Protein 3S6E (pdb70)

GO terms:
  GO:0005515 protein binding (F, IPI)
  GO:0003713 transcription coactivator activity (F, IDA)
  GO:0006357 regulation of transcription by RNA polymerase II (P, IDA)
  GO:0050733 RS domain binding (F, IPI)

B-factor: mean 11.93, std 6.61, range [3.7, 42.53]

Radius of gyration: 19.17 Å; Cα contacts (8 Å, |Δi|>4): 490; chains: 2; bounding box: 53×38×45 Å

Solvent-accessible surface area: 11212 Å² total

Nearest PDB structures (foldseek):
  3s6e-assembly2_B  TM=9.504E-01  e=1.631E-19  Mus musculus
  5cxt-assembly6_K  TM=9.343E-01  e=1.631E-19  Mus musculus
  5zok-assembly1_B  TM=8.893E-01  e=1.849E-11  Homo sapiens
  5zok-assembly2_D  TM=8.984E-01  e=4.612E-11  Homo sapiens
  5zoj-assembly1_E  TM=8.208E-01  e=8.565E-09  Homo sapiens

Secondary structure (DSSP, 8-state):
-PPPP-SEEEEE---TTT--STTHHHHHHHHHHHHHTTTT--SEEEE-TT-TT--EEEE-SSHHHHHHHHHHHTT---TT--EEEEE-HHHHHHH-TT----SPP--S--/-PPP-SEEEEE---GGGGGSTTHHHHHHHHHHHHHTTTT--SEEEE-TT-SS--EEEE-SSHHHHHHHHHHHTT---TT--EEEEE-HHHHHHH-TT----SPP----

CATH classification: 3.30.70.330

Foldseek 3Di:
DADDFWQKKKKWDPALVDDDDVCVQLVVVQVLQVLLVVAQFFQDKDFDNVDRGRIIMTGGQTSRSRVRSQVSPDVDDDPHGIHMDHDDPVVVCVVPVVSVGDDGDHRPDD/DDDQWQKKKKWADALVLVVDPCSQLVVVQVLQVLLVVAQFFQDKDQPNPDRTRMMMTGGPTSRSRVRSQVVFAVDADPRIIHMDHDPPVRCCVVPVVSVGDDGDHHPD

Sequence (218 aa):
VQPLLATQCFQLSNFNPQTEEEEVGWDDTEEIKDDDDVIEECNKKHGGVIHIYVVDKKNNSSAQQGNVYVKCPSIAAAIAAVNAALHGGRWFFAGKITAAYVPLPTYHNNLFPDDSTAATQQLLLVPPSSRRQPLLATQCFQLSSNFNPQTEEEVGWDTEEIIKDDVIEECNNKKHGGVIHIIYVDDKNNSSAAQGNNVYVKCPSIAAAIIAAVNALHGRRWFAGKIITAAYVPLPTYHNLLFPDSTATQLLLVPSR

Organism: Mus musculus (NCBI:txid10090)

InterPro domains:
  IPR000504 RNA recognition motif domain [PF00076] (155-219)
  IPR000504 RNA recognition motif domain [PF00076] (252-321)
  IPR000504 RNA recognition motif domain [PS50102] (153-230)
  IPR000504 RNA recognition motif domain [PS50102] (250-328)
  IPR000504 RNA recognition motif domain [SM00360] (154-226)
  IPR000504 RNA recognition motif domain [SM00360] (251-324)
  IPR000504 RNA recognition motif domain [SM00360] (425-504)
  IPR003954 RNA recognition motif domain, eukaryotic-type [SM00361] (251-324)
  IPR003954 RNA recognition motif domain, eukaryotic-type [SM00361] (425-504)
  IPR006509 Splicing factor, RBM39-like [PTHR48036] (26-521)
  IPR006509 Splicing factor, RBM39-like [TIGR01622] (42-517)
  IPR012677 Nucleotide-binding alpha-beta plait domain superfamily [G3DSA:3.30.70.330] (145-235)
  IPR012677 Nucleotide-binding alpha-beta plait domain superfamily [G3DSA:3.30.70.330] (236-336)
  IPR012677 Nucleotide-binding alpha-beta plait domain superfamily [G3DSA:3.30.70.330] (417-530)
  IPR029123 Splicing factor RBM39, linker [PF15519] (341-442)
  IPR035979 RNA-binding domain superfamily [SSF54928] (73-227)
  IPR035979 RNA-binding domain superfamily [SSF54928] (250-505)

Structure (mmCIF, N/CA/C/O backbone):
data_3S6E
#
_entry.id   3S6E
#
_cell.length_a   44.701
_cell.length_b   55.139
_cell.length_c   84.601
_cell.angle_alpha   90.00
_cell.angle_beta   90.00
_cell.angle_gamma   90.00
#
_symmetry.space_group_name_H-M   'P 21 21 21'
#
loop_
_entity.id
_entity.type
_entity.pdbx_description
1 polymer 'RNA-binding protein 39'
2 non-polymer GLYCEROL
3 non-polymer 'CITRIC ACID'
4 water water
#
loop_
_atom_site.group_PDB
_atom_site.id
_atom_site.type_symbol
_atom_site.label_atom_id
_atom_site.label_alt_id
_atom_site.label_comp_id
_atom_site.label_asym_id
_atom_site.label_entity_id
_atom_site.label_seq_id
_atom_site.pdbx_PDB_ins_code
_atom_site.Cartn_x
_atom_site.Cartn_y
_atom_site.Cartn_z
_atom_site.occupancy
_atom_site.B_iso_or_equiv
_atom_site.auth_seq_id
_atom_site.auth_comp_id
_atom_site.auth_asym_id
_atom_site.auth_atom_id
_atom_site.pdbx_PDB_model_num
ATOM 1 N N . VAL A 1 2 ? 41.904 6.598 20.450 1.00 28.54 418 VAL A N 1
ATOM 2 C CA . VAL A 1 2 ? 41.253 6.855 21.800 1.00 26.69 418 VAL A CA 1
ATOM 3 C C . VAL A 1 2 ? 40.334 8.091 21.796 1.00 22.87 418 VAL A C 1
ATOM 4 O O . VAL A 1 2 ? 40.773 9.190 21.400 1.00 29.31 418 VAL A O 1
ATOM 8 N N . GLN A 1 3 ? 39.096 7.923 22.270 1.00 18.07 419 GLN A N 1
ATOM 9 C CA . GLN A 1 3 ? 38.049 9.018 22.204 1.00 17.19 419 GLN A CA 1
ATOM 10 C C . GLN A 1 3 ? 38.346 10.155 23.170 1.00 13.70 419 GLN A C 1
ATOM 11 O O . GLN A 1 3 ? 38.572 9.866 24.353 1.00 12.92 419 GLN A O 1
ATOM 17 N N . PRO A 1 4 ? 38.378 11.415 22.710 1.00 11.82 420 PRO A N 1
ATOM 18 C CA . PRO A 1 4 ? 38.684 12.530 23.646 1.00 10.31 420 PRO A CA 1
ATOM 19 C C . PRO A 1 4 ? 37.716 12.577 24.806 1.00 9.08 420 PRO A C 1
ATOM 20 O O . PRO A 1 4 ? 36.529 12.371 24.613 1.00 10.47 420 PRO A O 1
ATOM 24 N N . LEU A 1 5 ? 38.212 12.912 25.981 1.00 8.92 421 LEU A N 1
ATOM 25 C CA A LEU A 1 5 ? 37.415 13.132 27.176 0.50 7.95 421 LEU A CA 1
ATOM 26 C CA B LEU A 1 5 ? 37.283 13.054 27.095 0.50 8.30 421 LEU A CA 1
ATOM 27 C C . LEU A 1 5 ? 36.516 14.367 26.999 1.00 7.24 421 LEU A C 1
ATOM 28 O O . LEU A 1 5 ? 36.930 15.345 26.397 1.00 7.87 421 LEU A O 1
ATOM 37 N N . ALA A 1 6 ? 35.345 14.352 27.615 1.00 6.79 422 ALA A N 1
ATOM 38 C CA . ALA A 1 6 ? 34.527 15.551 27.706 1.00 6.22 422 ALA A CA 1
ATOM 39 C C . ALA A 1 6 ? 35.298 16.672 28.404 1.00 5.69 422 ALA A C 1
ATOM 40 O O . ALA A 1 6 ? 36.092 16.431 29.318 1.00 6.47 422 ALA A O 1
ATOM 42 N N . THR A 1 7 ? 35.001 17.904 27.972 1.00 5.71 423 THR A N 1
ATOM 43 C CA . THR A 1 7 ? 35.500 19.127 28.570 1.00 5.65 423 THR A CA 1
ATOM 44 C C . THR A 1 7 ? 34.304 20.087 28.701 1.00 5.41 423 THR A C 1
ATOM 45 O O . THR A 1 7 ? 33.208 19.791 28.230 1.00 6.28 423 THR A O 1
ATOM 49 N N . GLN A 1 8 ? 34.541 21.262 29.289 1.00 5.69 424 GLN A N 1
ATOM 50 C CA . GLN A 1 8 ? 33.514 22.284 29.374 1.00 5.72 424 GLN A CA 1
ATOM 51 C C . GLN A 1 8 ? 33.154 22.895 28.002 1.00 5.59 424 GLN A C 1
ATOM 52 O O . GLN A 1 8 ? 32.165 23.611 27.920 1.00 6.03 424 GLN A O 1
ATOM 58 N N . CYS A 1 9 ? 33.974 22.661 26.998 1.00 5.58 425 CYS A N 1
ATOM 59 C CA . CYS A 1 9 ? 33.946 23.445 25.747 1.00 5.82 425 CYS A CA 1
ATOM 60 C C . CYS A 1 9 ? 33.684 22.517 24.579 1.00 5.96 425 CYS A C 1
ATOM 61 O O . CYS A 1 9 ? 34.270 21.433 24.487 1.00 6.24 425 CYS A O 1
ATOM 64 N N . PHE A 1 10 ? 32.872 22.965 23.621 1.00 5.71 426 PHE A N 1
ATOM 65 C CA . PHE A 1 10 ? 32.657 22.157 22.439 1.00 5.67 426 PHE A CA 1
ATOM 66 C C . PHE A 1 10 ? 32.376 23.057 21.220 1.00 5.29 426 PHE A C 1
ATOM 67 O O . PHE A 1 10 ? 32.018 24.227 21.314 1.00 6.18 426 PHE A O 1
ATOM 75 N N . GLN A 1 11 ? 32.557 22.412 20.083 1.00 5.67 427 GLN A N 1
ATOM 76 C CA . GLN A 1 11 ? 32.292 22.977 18.765 1.00 5.41 427 GLN A CA 1
ATOM 77 C C . GLN A 1 11 ? 31.191 22.190 18.110 1.00 5.36 427 GLN A C 1
ATOM 78 O O . GLN A 1 11 ? 31.341 20.968 17.948 1.00 6.23 427 GLN A O 1
ATOM 84 N N . LEU A 1 12 ? 30.104 22.831 17.750 1.00 5.54 428 LEU A N 1
ATOM 85 C CA . LEU A 1 12 ? 29.067 22.221 16.937 1.00 5.98 428 LEU A CA 1
ATOM 86 C C . LEU A 1 12 ? 29.410 22.475 15.464 1.00 5.96 428 LEU A C 1
ATOM 87 O O . LEU A 1 12 ? 30.049 23.455 15.113 1.00 6.65 428 LEU A O 1
ATOM 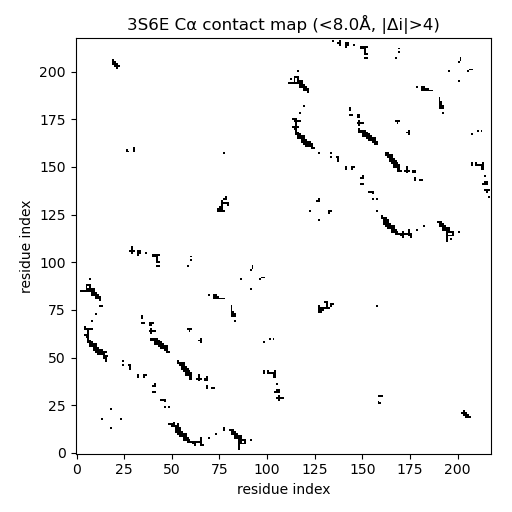92 N N . SER A 1 13 ? 28.939 21.575 14.622 1.00 6.40 429 SER A N 1
ATOM 93 C CA . SER A 1 13 ? 29.027 21.717 13.163 1.00 6.73 429 SER A CA 1
ATOM 94 C C . SER A 1 13 ? 27.657 21.501 12.539 1.00 6.85 429 SER A C 1
ATOM 95 O O . SER A 1 13 ? 26.801 20.830 13.089 1.00 8.09 429 SER A O 1
ATOM 98 N N . ASN A 1 14 ? 27.517 22.074 11.340 1.00 7.08 430 ASN A N 1
ATOM 99 C CA . ASN A 1 14 ? 26.316 21.940 10.501 1.00 8.15 430 ASN A CA 1
ATOM 100 C C . ASN A 1 14 ? 25.122 22.650 11.082 1.00 7.78 430 ASN A C 1
ATOM 101 O O . ASN A 1 14 ? 23.974 22.287 10.802 1.00 10.43 430 ASN A O 1
ATOM 119 N N . PHE A 1 16 ? 24.275 25.787 10.408 1.00 7.87 432 PHE A N 1
ATOM 120 C CA . PHE A 1 16 ? 23.894 26.808 9.429 1.00 8.05 432 PHE A CA 1
ATOM 121 C C . PHE A 1 16 ? 24.812 26.635 8.214 1.00 8.14 432 PHE A C 1
ATOM 122 O O . PHE A 1 16 ? 25.796 25.886 8.269 1.00 8.49 432 PHE A O 1
ATOM 130 N N . ASN A 1 17 ? 24.509 27.348 7.147 1.00 8.29 433 ASN A N 1
ATOM 131 C CA .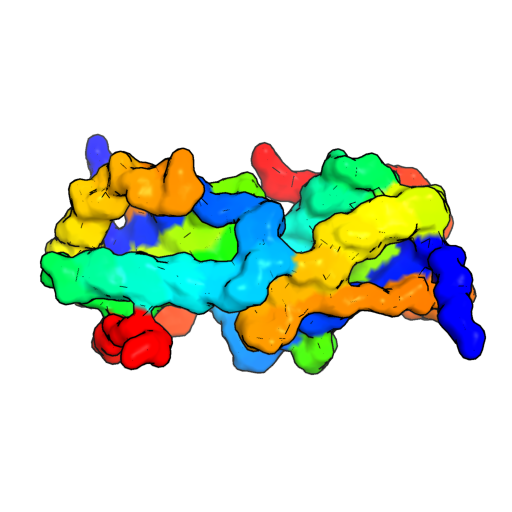 ASN A 1 17 ? 25.348 27.367 5.959 1.00 8.40 433 ASN A CA 1
ATOM 132 C C . ASN A 1 17 ? 25.420 28.794 5.473 1.00 8.05 433 ASN A C 1
ATOM 133 O O . ASN A 1 17 ? 24.434 29.294 4.935 1.00 8.71 433 ASN A O 1
ATOM 138 N N . PRO A 1 18 ? 26.547 29.495 5.678 1.00 8.48 434 PRO A N 1
ATOM 139 C CA . PRO A 1 18 ? 26.582 30.901 5.275 1.00 10.46 434 PRO A CA 1
ATOM 140 C C . PRO A 1 18 ? 26.269 31.165 3.806 1.00 11.21 434 PRO A C 1
ATOM 141 O O . PRO A 1 18 ? 25.840 32.272 3.483 1.00 12.89 434 PRO A O 1
ATOM 145 N N . GLN A 1 19 ? 26.471 30.178 2.945 1.00 11.82 435 GLN A N 1
ATOM 146 C CA . GLN A 1 19 ? 26.150 30.364 1.521 1.00 13.81 435 GLN A CA 1
ATOM 147 C C . GLN A 1 19 ? 24.679 30.533 1.252 1.00 13.46 435 GLN A C 1
ATOM 148 O O . GLN A 1 19 ? 24.300 31.145 0.235 1.00 16.34 435 GLN A O 1
ATOM 154 N N . THR A 1 20 ? 23.855 29.992 2.152 1.00 11.89 436 THR A N 1
ATOM 155 C CA . THR A 1 20 ? 22.440 29.974 1.912 1.00 12.62 436 THR A CA 1
ATOM 156 C C . THR A 1 20 ? 21.594 30.701 2.981 1.00 10.53 436 THR A C 1
ATOM 157 O O . THR A 1 20 ? 20.400 30.900 2.754 1.00 12.80 436 THR A O 1
ATOM 161 N N . GLU A 1 21 ? 22.148 31.079 4.122 1.00 8.65 437 GLU A N 1
ATOM 162 C CA . GLU A 1 21 ? 21.338 31.731 5.150 1.00 7.67 437 GLU A CA 1
ATOM 163 C C . GLU A 1 21 ? 20.688 32.965 4.537 1.00 7.39 437 GLU A C 1
ATOM 164 O O . GLU A 1 21 ? 21.346 33.781 3.872 1.00 10.62 437 GLU A O 1
ATOM 170 N N . GLU A 1 22 ? 19.393 33.131 4.760 1.00 6.78 438 GLU A N 1
ATOM 171 C CA . GLU A 1 22 ? 18.603 34.144 4.114 1.00 6.99 438 GLU A CA 1
ATOM 172 C C . GLU A 1 22 ? 17.847 35.064 5.008 1.00 6.86 438 GLU A C 1
ATOM 173 O O . GLU A 1 22 ? 17.310 36.068 4.516 1.00 8.12 438 GLU A O 1
ATOM 179 N N . GLU A 1 23 ? 17.709 34.756 6.304 1.00 6.51 439 GLU A N 1
ATOM 180 C CA A GLU A 1 23 ? 16.876 35.547 7.217 0.50 5.85 439 GLU A CA 1
ATOM 181 C CA B GLU A 1 23 ? 16.873 35.564 7.201 0.50 6.34 439 GLU A CA 1
ATOM 182 C C . GLU A 1 23 ? 17.724 36.621 7.884 1.00 5.56 439 GLU A C 1
ATOM 183 O O . GLU A 1 23 ? 18.759 36.315 8.500 1.00 6.39 439 GLU A O 1
ATOM 194 N N . VAL A 1 24 ? 17.277 37.863 7.856 1.00 5.46 440 VAL A N 1
ATOM 195 C CA . VAL A 1 24 ? 17.970 38.899 8.601 1.00 5.73 440 VAL A CA 1
ATOM 196 C C . VAL A 1 24 ? 17.929 38.539 10.074 1.00 5.97 440 VAL A C 1
ATOM 197 O O . VAL A 1 24 ? 16.880 38.218 10.622 1.00 7.07 440 VAL A O 1
ATOM 201 N N . GLY A 1 25 ? 19.092 38.605 10.727 1.00 6.15 441 GLY A N 1
ATOM 202 C CA . GLY A 1 25 ? 19.212 38.258 12.133 1.00 6.73 441 GLY A CA 1
ATOM 203 C C . GLY A 1 25 ? 19.368 36.778 12.406 1.00 6.37 441 GLY A C 1
ATOM 204 O O . GLY A 1 25 ? 19.292 36.364 13.576 1.00 6.52 441 GLY A O 1
ATOM 205 N N . TRP A 1 26 ? 19.651 35.959 11.389 1.00 6.30 442 TRP A N 1
ATOM 206 C CA . TRP A 1 26 ? 19.680 34.506 11.562 1.00 5.69 442 TRP A CA 1
ATOM 207 C C . TRP A 1 26 ? 20.647 34.073 12.640 1.00 5.74 442 TRP A C 1
ATOM 208 O O . TRP A 1 26 ? 20.336 33.126 13.396 1.00 6.51 442 TRP A O 1
ATOM 219 N N . ASP A 1 27 ? 21.827 34.689 12.735 1.00 5.85 443 ASP A N 1
ATOM 220 C CA A ASP A 1 27 ? 22.805 34.187 13.679 0.50 5.99 443 ASP A CA 1
ATOM 221 C CA B ASP A 1 27 ? 22.816 34.186 13.673 0.50 6.75 443 ASP A CA 1
ATOM 222 C C . ASP A 1 27 ? 22.431 34.491 15.118 1.00 6.40 443 ASP A C 1
ATOM 223 O O . ASP A 1 27 ? 22.801 33.725 16.027 1.00 7.59 443 ASP A O 1
ATOM 232 N N . THR A 1 28 ? 21.725 35.576 15.359 1.00 6.18 444 THR A N 1
ATOM 233 C CA . THR A 1 28 ? 21.180 35.845 16.707 1.00 7.08 444 THR A CA 1
ATOM 234 C C . THR A 1 28 ? 20.124 34.836 17.064 1.00 6.89 444 THR A C 1
ATOM 235 O O . THR A 1 28 ? 20.040 34.388 18.225 1.00 7.36 444 THR A O 1
ATOM 239 N N . GLU A 1 29 ? 19.295 34.423 16.101 1.00 6.69 445 GLU A N 1
ATOM 240 C CA A GLU A 1 29 ? 18.298 33.404 16.378 0.66 6.54 445 GLU A CA 1
ATOM 241 C CA B GLU A 1 29 ? 18.318 33.412 16.393 0.34 7.58 445 GLU A CA 1
ATOM 242 C C . GLU A 1 29 ? 18.982 32.076 16.768 1.00 6.97 445 GLU A C 1
ATOM 243 O O . GLU A 1 29 ? 18.492 31.388 17.660 1.00 7.17 445 GLU A O 1
ATOM 254 N N . ILE A 1 30 ? 20.070 31.724 16.093 1.00 6.21 446 ILE A N 1
ATOM 255 C CA . ILE A 1 30 ? 20.810 30.505 16.479 1.00 6.34 446 ILE A CA 1
ATOM 256 C C . ILE A 1 30 ? 21.323 30.663 17.906 1.00 6.61 446 ILE A C 1
ATOM 257 O O . ILE A 1 30 ? 21.213 29.722 18.714 1.00 7.18 446 ILE A O 1
ATOM 262 N N . LYS A 1 31 ? 21.912 31.797 18.248 1.00 6.73 447 LYS A N 1
ATOM 263 C CA . LYS A 1 31 ? 22.426 32.030 19.601 1.00 7.01 447 LYS A CA 1
ATOM 264 C C . LYS A 1 31 ? 21.340 31.818 20.642 1.00 7.18 447 LYS A C 1
ATOM 265 O O . LYS A 1 31 ? 21.535 31.078 21.617 1.00 7.97 447 LYS A O 1
ATOM 271 N N . ASP A 1 32 ? 20.192 32.453 20.441 1.00 7.37 448 ASP A N 1
ATOM 272 C CA . ASP A 1 32 ? 19.101 32.310 21.386 1.00 7.67 448 ASP A CA 1
ATOM 273 C C . ASP A 1 32 ? 18.611 30.891 21.484 1.00 7.31 448 ASP A C 1
ATOM 274 O O . ASP A 1 32 ? 18.314 30.387 22.557 1.00 8.12 448 ASP A O 1
ATOM 279 N N . ASP A 1 33 ? 18.488 30.193 20.354 1.00 7.39 449 ASP A N 1
ATOM 280 C CA A ASP A 1 33 ? 18.013 28.838 20.351 0.25 7.26 449 ASP A CA 1
ATOM 281 C CA B ASP A 1 33 ? 18.019 28.810 20.320 0.25 7.11 449 ASP A CA 1
ATOM 282 C CA C ASP A 1 33 ? 18.022 28.824 20.330 0.50 8.34 449 ASP A CA 1
ATOM 283 C C . ASP A 1 33 ? 18.967 27.905 21.103 1.00 7.78 449 ASP A C 1
ATOM 284 O O . ASP A 1 33 ? 18.529 27.054 21.877 1.00 8.82 449 ASP A O 1
ATOM 297 N N . VAL A 1 34 ? 20.273 28.061 20.887 1.00 6.95 450 VAL A N 1
ATOM 298 C CA . VAL A 1 34 ? 21.240 27.212 21.597 1.00 6.74 450 VAL A CA 1
ATOM 299 C C . VAL A 1 34 ? 21.222 27.529 23.088 1.00 6.95 450 VAL A C 1
ATOM 300 O O . VAL A 1 34 ? 21.257 26.592 23.909 1.00 7.52 450 VAL A O 1
ATOM 304 N N . ILE A 1 35 ? 21.146 28.797 23.456 1.00 6.86 451 ILE A N 1
ATOM 305 C CA . ILE A 1 35 ? 21.058 29.112 24.879 1.00 7.20 451 ILE A CA 1
ATOM 306 C C . ILE A 1 35 ? 19.787 28.498 25.474 1.00 7.60 451 ILE A C 1
ATOM 307 O O . ILE A 1 35 ? 19.831 27.926 26.570 1.00 7.72 451 ILE A O 1
ATOM 312 N N . GLU A 1 36 ? 18.662 28.609 24.781 1.00 7.97 452 GLU A N 1
ATOM 313 C CA . GLU A 1 36 ? 17.426 27.990 25.265 1.00 8.35 452 GLU A CA 1
ATOM 314 C C . GLU A 1 36 ? 17.599 26.513 25.498 1.00 7.77 452 GLU A C 1
ATOM 315 O O . GLU A 1 36 ? 17.137 25.959 26.519 1.00 8.40 452 GLU A O 1
ATOM 321 N N . GLU A 1 37 ? 18.228 25.817 24.569 1.00 8.00 453 GLU A N 1
ATOM 322 C CA . GLU A 1 37 ? 18.430 24.372 24.724 1.00 8.10 453 GLU A CA 1
ATOM 323 C C . GLU A 1 37 ? 19.343 24.098 25.921 1.00 7.29 453 GLU A C 1
ATOM 324 O O . GLU A 1 37 ? 19.065 23.226 26.755 1.00 7.77 453 GLU A O 1
ATOM 330 N N . CYS A 1 38 ? 20.425 24.848 26.059 1.00 6.72 454 CYS A N 1
ATOM 331 C CA . CYS A 1 38 ? 21.303 24.660 27.211 1.00 6.88 454 CYS A CA 1
ATOM 332 C C . CYS A 1 38 ? 20.576 24.928 28.501 1.00 6.33 454 CYS A C 1
ATOM 333 O O . CYS A 1 38 ? 20.859 24.270 29.519 1.00 6.45 454 CYS A O 1
ATOM 336 N N . ASN A 1 39 ? 19.600 25.843 28.492 1.00 6.34 455 ASN A N 1
ATOM 337 C CA . ASN A 1 39 ? 18.867 26.211 29.691 1.00 6.66 455 ASN A CA 1
ATOM 338 C C . ASN A 1 39 ? 17.720 25.260 30.030 1.00 6.42 455 ASN A C 1
ATOM 339 O O . ASN A 1 39 ? 17.008 25.473 30.995 1.00 7.52 455 ASN A O 1
ATOM 344 N N . LYS A 1 40 ? 17.647 24.146 29.297 1.00 6.71 456 LYS A N 1
ATOM 345 C CA A LYS A 1 40 ? 16.858 22.977 29.735 0.50 7.19 456 LYS A CA 1
ATOM 346 C CA B LYS A 1 40 ? 16.877 22.917 29.638 0.50 6.41 456 LYS A CA 1
ATOM 347 C C . LYS A 1 40 ? 17.782 21.859 30.197 1.00 6.72 456 LYS A C 1
ATOM 348 O O . LYS A 1 40 ? 17.324 20.743 30.425 1.00 8.07 456 LYS A O 1
ATOM 359 N N . HIS A 1 41 ? 19.055 22.164 30.396 1.00 6.56 457 HIS A N 1
ATOM 360 C CA . HIS A 1 41 ? 20.087 21.214 30.811 1.00 6.94 457 HIS A CA 1
ATOM 361 C C . HIS A 1 41 ? 20.938 21.862 31.900 1.00 6.80 457 HIS A C 1
ATOM 362 O O . HIS A 1 41 ? 20.448 22.066 33.011 1.00 9.55 457 HIS A O 1
ATOM 369 N N . GLY A 1 42 ? 22.186 22.216 31.617 1.00 6.12 458 GLY A N 1
ATOM 370 C CA . GLY A 1 42 ? 23.074 22.761 32.607 1.00 5.91 458 GLY A CA 1
ATOM 371 C C . GLY A 1 42 ? 23.556 24.180 32.338 1.00 5.47 458 GLY A C 1
ATOM 372 O O . GLY A 1 42 ? 24.483 24.644 32.972 1.00 5.95 458 GLY A O 1
ATOM 373 N N . GLY A 1 43 ? 22.909 24.862 31.386 1.00 5.69 459 GLY A N 1
ATOM 374 C CA . GLY A 1 43 ? 23.271 26.229 31.086 1.00 6.17 459 GLY A CA 1
ATOM 375 C C . GLY A 1 43 ? 24.525 26.358 30.260 1.00 5.72 459 GLY A C 1
ATOM 376 O O . GLY A 1 43 ? 25.063 25.384 29.748 1.00 6.19 459 GLY A O 1
ATOM 377 N N . VAL A 1 44 ? 24.969 27.606 30.121 1.00 5.68 460 VAL A N 1
ATOM 378 C CA . VAL A 1 44 ? 26.010 27.993 29.186 1.00 5.64 460 VAL A CA 1
ATOM 379 C C . VAL A 1 44 ? 26.600 29.321 29.687 1.00 5.83 460 VAL A C 1
ATOM 380 O O . VA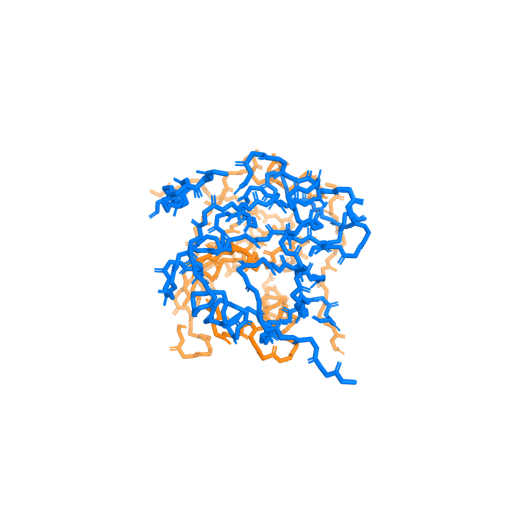L A 1 44 ? 25.874 30.176 30.143 1.00 6.68 460 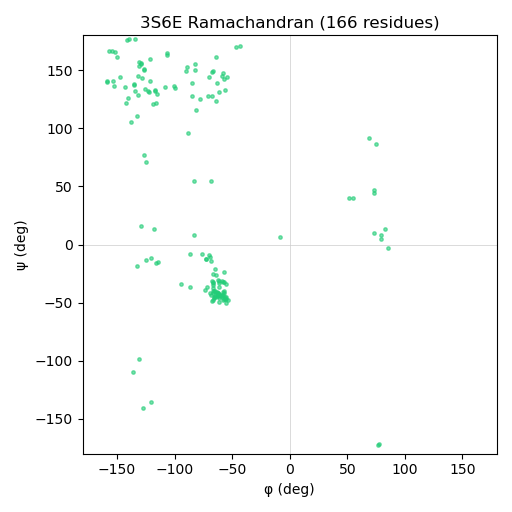VAL A O 1
ATOM 384 N N . ILE A 1 45 ? 27.935 29.435 29.584 1.00 5.62 461 ILE A N 1
ATOM 385 C CA . ILE A 1 45 ? 28.644 30.634 30.013 1.00 6.12 461 ILE A CA 1
ATOM 386 C C . ILE A 1 45 ? 29.307 31.398 28.866 1.00 6.44 461 ILE A C 1
ATOM 387 O O . ILE A 1 45 ? 29.687 32.560 29.066 1.00 7.16 461 ILE A O 1
ATOM 392 N N . HIS A 1 46 ? 29.453 30.783 27.698 1.00 6.21 462 HIS A N 1
ATOM 393 C CA . HIS A 1 46 ? 30.004 31.496 26.524 1.00 6.34 462 HIS A CA 1
ATOM 394 C C . HIS A 1 46 ? 29.441 30.820 25.292 1.00 6.20 462 HIS A C 1
ATOM 395 O O . HIS A 1 46 ? 29.316 29.585 25.237 1.00 6.11 462 HIS A O 1
ATOM 402 N N . ILE A 1 47 ? 29.090 31.620 24.273 1.00 5.95 463 ILE A N 1
ATOM 403 C CA . ILE A 1 47 ? 28.696 31.076 23.005 1.00 6.17 463 ILE A CA 1
ATOM 404 C C . ILE A 1 47 ? 29.129 32.031 21.899 1.00 6.39 463 ILE A C 1
ATOM 405 O O . ILE A 1 47 ? 29.081 33.250 22.063 1.00 8.08 463 ILE A O 1
ATOM 410 N N . TYR A 1 48 ? 29.536 31.454 20.766 1.00 6.23 464 TYR A N 1
ATOM 411 C CA . TYR A 1 48 ? 29.832 32.243 19.569 1.00 6.18 464 TYR A CA 1
ATOM 412 C C . TYR A 1 48 ? 29.371 31.496 18.342 1.00 5.84 464 TYR A C 1
ATOM 413 O O . TYR A 1 48 ? 29.839 30.393 18.054 1.00 6.33 464 TYR A O 1
ATOM 422 N N . VAL A 1 49 ? 28.487 32.149 17.580 1.00 6.09 465 VAL A N 1
ATOM 423 C CA A VAL A 1 49 ? 28.005 31.647 16.293 0.50 6.05 465 VAL A CA 1
ATOM 424 C CA B VAL A 1 49 ? 28.032 31.645 16.291 0.50 6.93 465 VAL A CA 1
ATOM 425 C C . VAL A 1 49 ? 28.941 32.278 15.244 1.00 7.20 465 VAL A C 1
ATOM 426 O O . VAL A 1 49 ? 28.906 33.493 15.046 1.00 8.54 465 VAL A O 1
ATOM 433 N N . ASP A 1 50 ? 29.789 31.473 14.598 1.00 6.88 466 ASP A N 1
ATOM 434 C CA . ASP A 1 50 ? 30.802 32.026 13.684 1.00 7.92 466 ASP A CA 1
ATOM 435 C C . ASP A 1 50 ? 30.211 32.160 12.288 1.00 7.66 466 ASP A C 1
ATOM 436 O O . ASP A 1 50 ? 30.200 31.205 11.518 1.00 8.33 466 ASP A O 1
ATOM 441 N N . LYS A 1 51 ? 29.716 33.351 11.965 1.00 8.12 467 LYS A N 1
ATOM 442 C CA A LYS A 1 51 ? 29.017 33.643 10.711 0.50 8.27 467 LYS A CA 1
ATOM 443 C CA B LYS A 1 51 ? 28.977 33.495 10.740 0.50 9.76 467 LYS A CA 1
ATOM 444 C C . LYS A 1 51 ? 29.794 33.260 9.488 1.00 8.98 467 LYS A C 1
ATOM 445 O O . LYS A 1 51 ? 29.200 33.102 8.421 1.00 11.99 467 LYS A O 1
ATOM 456 N N A ASN A 1 52 ? 31.134 33.343 9.613 0.50 6.35 468 ASN A N 1
ATOM 457 N N B ASN A 1 52 ? 31.099 33.183 9.506 0.50 9.62 468 ASN A N 1
ATOM 458 C CA A ASN A 1 52 ? 32.088 33.078 8.515 0.50 6.20 468 ASN A CA 1
ATOM 459 C CA B ASN A 1 52 ? 31.751 32.960 8.236 0.50 10.27 468 ASN A CA 1
ATOM 460 C C A ASN A 1 52 ? 32.270 31.593 8.202 0.50 6.87 468 ASN A C 1
ATOM 461 C C B ASN A 1 52 ? 32.063 31.509 8.051 0.50 8.53 468 ASN A C 1
ATOM 462 O O A ASN A 1 52 ? 32.850 31.256 7.174 0.50 6.77 468 ASN A O 1
ATOM 463 O O B ASN A 1 52 ? 32.454 31.095 6.940 0.50 9.15 468 ASN A O 1
ATOM 472 N N . SER A 1 53 ? 31.855 30.696 9.101 1.00 7.16 469 SER A N 1
ATOM 473 C CA A SER A 1 53 ? 32.248 29.288 9.077 0.60 6.53 469 SER A CA 1
ATOM 474 C CA B SER A 1 53 ? 32.355 29.324 9.000 0.40 6.96 469 SER A CA 1
ATOM 475 C C . SER A 1 53 ? 31.568 28.514 7.970 1.00 6.87 469 SER A C 1
ATOM 476 O O . SER A 1 53 ? 30.371 28.335 8.019 1.00 7.69 469 SER A O 1
ATOM 481 N N . ALA A 1 54 ? 32.341 27.963 7.011 1.00 7.46 470 ALA A N 1
ATOM 482 C CA . ALA A 1 54 ? 31.723 27.196 5.940 1.00 7.74 470 ALA A CA 1
ATOM 483 C C . ALA A 1 54 ? 30.994 25.988 6.481 1.00 7.49 470 ALA A C 1
ATOM 484 O O . ALA A 1 54 ? 29.977 25.577 5.916 1.00 9.43 470 ALA A O 1
ATOM 486 N N . GLN A 1 55 ? 31.505 25.400 7.570 1.00 7.35 471 GLN A N 1
ATOM 487 C CA A GLN A 1 55 ? 30.967 24.219 8.203 0.66 7.09 471 GLN A CA 1
ATOM 488 C CA B GLN A 1 55 ? 30.888 24.194 8.125 0.34 9.26 471 GLN A CA 1
ATOM 489 C C . GLN A 1 55 ? 29.807 24.487 9.157 1.00 7.00 471 GLN A C 1
ATOM 490 O O . GLN A 1 55 ? 29.253 23.560 9.702 1.00 10.02 471 GLN A O 1
ATOM 501 N N . GLY A 1 56 ? 29.454 25.733 9.374 1.00 6.57 472 GLY A N 1
ATOM 502 C CA . GLY A 1 56 ? 28.352 26.026 10.275 1.00 6.84 472 GLY A CA 1
ATOM 503 C C . GLY A 1 56 ? 28.705 25.807 11.749 1.00 6.07 472 GLY A C 1
ATOM 504 O O . GLY A 1 56 ? 27.916 25.212 12.494 1.00 7.01 472 GLY A O 1
ATOM 505 N N . ASN A 1 57 ? 29.851 26.319 12.171 1.00 6.07 473 ASN A N 1
ATOM 506 C CA . ASN A 1 57 ? 30.305 26.111 13.528 1.00 6.11 473 ASN A CA 1
ATOM 507 C C . ASN A 1 57 ? 29.733 27.109 14.528 1.00 6.02 473 ASN A C 1
ATOM 508 O O . ASN A 1 57 ? 29.670 28.320 14.298 1.00 6.40 473 ASN A O 1
ATOM 513 N N . VAL A 1 58 ? 29.378 26.548 15.692 1.00 6.08 474 VAL A N 1
ATOM 514 C CA . VAL A 1 58 ? 29.000 27.282 16.896 1.00 5.69 474 VAL A CA 1
ATOM 515 C C . VAL A 1 58 ? 29.881 26.787 18.034 1.00 5.91 474 VAL A C 1
ATOM 516 O O . VAL A 1 58 ? 30.047 25.569 18.186 1.00 7.03 474 VAL A O 1
ATOM 520 N N . TYR A 1 59 ? 30.438 27.699 18.808 1.00 5.44 475 TYR A N 1
ATOM 521 C CA . TYR A 1 59 ? 31.321 27.360 19.907 1.00 5.69 475 TYR A CA 1
ATOM 522 C C . TYR A 1 59 ? 30.575 27.624 21.206 1.00 5.25 475 TYR A C 1
ATOM 523 O O . TYR A 1 59 ? 29.924 28.666 21.352 1.00 5.90 475 TYR A O 1
ATOM 532 N N . VAL A 1 60 ? 30.677 26.681 22.142 1.00 5.32 476 VAL A N 1
ATOM 533 C CA . VAL A 1 60 ? 29.964 26.762 23.401 1.00 5.75 476 VAL A CA 1
ATOM 534 C C . VAL A 1 60 ? 30.901 26.386 24.549 1.00 5.49 476 VAL A C 1
ATOM 535 O O . VAL A 1 60 ? 31.658 25.413 24.460 1.00 5.89 476 VAL A O 1
ATOM 539 N N . LYS A 1 61 ? 30.811 27.141 25.653 1.00 5.59 477 LYS A N 1
ATOM 540 C CA . LYS A 1 61 ? 31.414 26.732 26.920 1.00 5.55 477 LYS A CA 1
ATOM 541 C C . LYS A 1 61 ? 30.301 26.681 27.949 1.00 5.06 477 LYS A C 1
ATOM 542 O O . LYS A 1 61 ? 29.533 27.631 28.101 1.00 5.78 477 LYS A O 1
ATOM 548 N N . CYS A 1 62 ? 30.252 25.579 28.682 1.00 5.27 478 CYS A N 1
ATOM 549 C CA . CYS A 1 62 ? 29.273 25.355 29.729 1.00 5.29 478 CYS A CA 1
ATOM 550 C C . CYS A 1 62 ? 29.965 25.489 31.100 1.00 5.61 478 CYS A C 1
ATOM 551 O O . CYS A 1 62 ? 31.179 25.420 31.215 1.00 6.13 478 CYS A O 1
ATOM 554 N N . PRO A 1 63 ? 29.144 25.627 32.162 1.00 5.47 479 PRO A N 1
ATOM 555 C CA . PRO A 1 63 ? 29.737 25.899 33.475 1.00 5.95 479 PRO A CA 1
ATOM 556 C C . PRO A 1 63 ? 30.463 24.749 34.138 1.00 5.90 479 PRO A C 1
ATOM 557 O O . PRO A 1 63 ? 31.164 24.971 35.117 1.00 6.72 479 PRO A O 1
ATOM 561 N N . SER A 1 64 ? 30.284 23.537 33.611 1.00 5.15 480 SER A N 1
ATOM 562 C CA . SER A 1 64 ? 30.978 22.355 34.102 1.00 4.98 480 SER A CA 1
ATOM 563 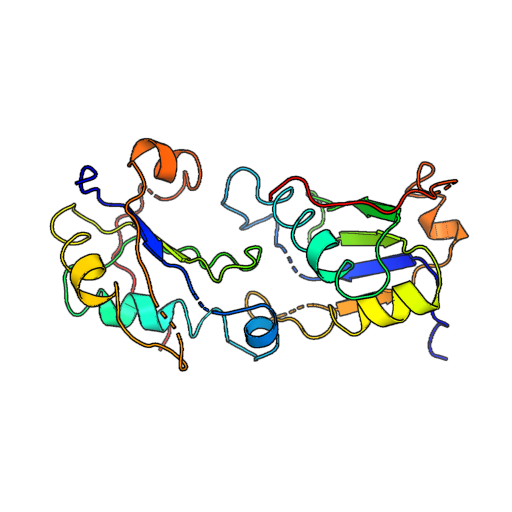C C . SER A 1 64 ? 31.004 21.344 32.985 1.00 4.64 480 SER A C 1
ATOM 564 O O . SER A 1 64 ? 30.259 21.461 31.993 1.00 5.35 480 SER A O 1
ATOM 567 N N . ILE A 1 65 ? 31.823 20.315 33.148 1.00 4.86 481 ILE A N 1
ATOM 568 C CA . ILE A 1 65 ? 31.834 19.196 32.238 1.00 5.51 481 ILE A CA 1
ATOM 569 C C . ILE A 1 65 ? 30.484 18.468 32.245 1.00 5.34 481 ILE A C 1
ATOM 570 O O . ILE A 1 65 ? 29.967 18.108 31.169 1.00 5.69 481 ILE A O 1
ATOM 575 N N . ALA A 1 66 ? 29.869 18.269 33.408 1.00 5.12 482 ALA A N 1
ATOM 576 C CA . ALA A 1 66 ? 28.555 17.653 33.450 1.00 5.30 482 ALA A CA 1
ATOM 577 C C . ALA A 1 66 ? 27.561 18.446 32.615 1.00 4.99 482 ALA A C 1
ATOM 578 O O . ALA A 1 66 ? 26.717 17.858 31.908 1.00 5.26 482 ALA A O 1
ATOM 580 N N . ALA A 1 67 ? 27.617 19.768 32.705 1.00 4.60 483 ALA A N 1
ATOM 581 C CA . ALA A 1 67 ? 26.695 20.602 31.923 1.00 4.96 483 ALA A CA 1
ATOM 582 C C . ALA A 1 67 ? 26.982 20.478 30.422 1.00 4.80 483 ALA A C 1
ATOM 583 O O . ALA A 1 67 ? 26.040 20.483 29.606 1.00 5.22 483 ALA A O 1
ATOM 585 N N . ALA A 1 68 ? 28.246 20.434 30.057 1.00 4.86 484 ALA A N 1
ATOM 586 C CA . ALA A 1 68 ? 28.611 20.280 28.637 1.00 5.11 484 ALA A CA 1
ATOM 587 C C . ALA A 1 68 ? 28.120 18.964 28.057 1.00 5.24 484 ALA A C 1
ATOM 588 O O . ALA A 1 68 ? 27.611 18.915 26.952 1.00 5.72 484 ALA A O 1
ATOM 590 N N . ILE A 1 69 ? 28.308 17.877 28.826 1.00 4.93 485 ILE A N 1
ATOM 591 C CA . ILE A 1 69 ? 27.829 16.573 28.379 1.00 5.33 485 ILE A CA 1
ATOM 592 C C . ILE A 1 69 ? 26.336 16.644 28.104 1.00 5.14 485 ILE A C 1
ATOM 593 O O . ILE A 1 69 ? 25.841 16.142 27.099 1.00 5.72 485 ILE A O 1
ATOM 598 N N . ALA A 1 70 ? 25.588 17.235 29.031 1.00 5.18 486 ALA A N 1
ATOM 599 C CA . ALA A 1 70 ? 24.131 17.305 28.862 1.00 5.48 486 ALA A CA 1
ATOM 600 C C . ALA A 1 70 ? 23.774 18.109 27.608 1.00 5.68 486 ALA A C 1
ATOM 601 O O . ALA A 1 70 ? 22.859 17.723 26.871 1.00 6.41 486 ALA A O 1
ATOM 603 N N . ALA A 1 71 ? 24.450 19.235 27.374 1.00 5.55 487 ALA A N 1
ATOM 604 C CA . ALA A 1 71 ? 24.156 20.060 26.200 1.00 6.00 487 ALA A CA 1
ATOM 605 C C . ALA A 1 71 ? 24.517 19.344 24.911 1.00 5.72 487 ALA A C 1
ATOM 606 O O . ALA A 1 71 ? 23.727 19.327 23.960 1.00 6.75 487 ALA A O 1
ATOM 608 N N . VAL A 1 72 ? 25.717 18.764 24.863 1.00 5.64 488 VAL A N 1
ATOM 609 C CA . VAL A 1 72 ? 26.147 18.020 23.685 1.00 5.76 488 VAL A CA 1
ATOM 610 C C . VAL A 1 72 ? 25.153 16.923 23.364 1.00 5.92 488 VAL A C 1
ATOM 611 O O . VAL A 1 72 ? 24.767 16.715 22.211 1.00 6.36 488 VAL A O 1
ATOM 615 N N . ASN A 1 73 ? 24.742 16.156 24.385 1.00 5.83 489 ASN A N 1
ATOM 616 C CA . ASN A 1 73 ? 23.884 15.021 24.135 1.00 6.38 489 ASN A CA 1
ATOM 617 C C . ASN A 1 73 ? 22.500 15.424 23.672 1.00 7.32 489 ASN A C 1
ATOM 618 O O . ASN A 1 73 ? 21.836 14.626 23.008 1.00 9.68 489 ASN A O 1
ATOM 623 N N A ALA A 1 74 ? 22.019 16.619 23.949 0.34 7.27 490 ALA A N 1
ATOM 624 N N B ALA A 1 74 ? 22.085 16.648 24.016 0.66 7.41 490 ALA A N 1
ATOM 625 C CA A ALA A 1 74 ? 20.763 17.023 23.362 0.34 7.71 490 ALA A CA 1
ATOM 626 C CA B ALA A 1 74 ? 20.830 17.263 23.626 0.66 8.33 490 ALA A CA 1
ATOM 627 C C A ALA A 1 74 ? 21.013 17.558 21.956 0.34 7.46 490 ALA A C 1
ATOM 628 C C B ALA A 1 74 ? 20.866 17.872 22.221 0.66 8.83 490 ALA A C 1
ATOM 629 O O A ALA A 1 74 ? 20.335 17.212 21.017 0.34 7.10 490 ALA A O 1
ATOM 630 O O B ALA A 1 74 ? 19.808 17.976 21.592 0.66 11.28 490 ALA A O 1
ATOM 633 N N . LEU A 1 75 ? 22.027 18.364 21.777 1.00 7.25 491 LEU A N 1
ATOM 634 C CA . LEU A 1 75 ? 22.201 19.062 20.516 1.00 8.11 491 LEU A CA 1
ATOM 635 C C . LEU A 1 75 ? 22.643 18.153 19.393 1.00 7.91 491 LEU A C 1
ATOM 636 O O . LEU A 1 75 ? 22.274 18.388 18.214 1.00 9.14 491 LEU A O 1
ATOM 641 N N A HIS A 1 76 ? 23.435 17.138 19.701 0.50 8.19 492 HIS A N 1
ATOM 642 N N B HIS A 1 76 ? 23.424 17.131 19.704 0.50 8.46 492 HIS A N 1
ATOM 643 C CA . HIS A 1 76 ? 24.000 16.300 18.662 1.00 7.81 492 HIS A CA 1
ATOM 644 C C A HIS A 1 76 ? 23.028 15.311 18.046 0.50 7.81 492 HIS A C 1
ATOM 645 C C B HIS A 1 76 ? 22.968 15.503 17.866 0.50 11.53 492 HIS A C 1
ATOM 646 O O A HIS A 1 76 ? 23.415 14.541 17.138 0.50 8.14 492 HIS A O 1
ATOM 647 O O B HIS A 1 76 ? 23.171 15.279 16.702 0.50 13.76 492 HIS A O 1
ATOM 654 N N A GLY A 1 77 ? 21.739 15.426 18.471 0.50 8.91 493 GLY A N 1
ATOM 655 N N B GLY A 1 77 ? 21.787 15.177 18.355 0.50 12.57 493 GLY A N 1
ATOM 656 C CA A GLY A 1 77 ? 20.619 14.712 17.882 0.50 11.09 493 GLY A CA 1
ATOM 657 C CA B GLY A 1 77 ? 20.885 14.471 17.420 0.50 12.94 493 GLY A CA 1
ATOM 658 C C A GLY A 1 77 ? 19.891 15.398 16.713 0.50 11.44 493 GLY A C 1
ATOM 659 C C B GLY A 1 77 ? 20.227 15.280 16.281 0.50 13.28 493 GLY A C 1
ATOM 660 O O A GLY A 1 77 ? 19.035 14.780 16.055 0.50 12.09 493 GLY A O 1
ATOM 661 O O B GLY A 1 77 ? 19.643 14.656 15.324 0.50 13.66 493 GLY A O 1
ATOM 662 N N . ARG A 1 78 ? 20.274 16.631 16.371 1.00 12.55 494 ARG A N 1
ATOM 663 C CA . ARG A 1 78 ? 19.513 17.424 15.436 1.00 11.70 494 ARG A CA 1
ATOM 664 C C . ARG A 1 78 ? 19.964 17.201 14.014 1.00 11.78 494 ARG A C 1
ATOM 665 O O . ARG A 1 78 ? 21.115 16.821 13.772 1.00 13.73 494 ARG A O 1
ATOM 673 N N . TRP A 1 79 ? 19.041 17.486 13.089 1.00 11.88 495 TRP A N 1
ATOM 674 C CA . TRP A 1 79 ? 19.276 17.458 11.654 1.00 12.28 495 TRP A CA 1
ATOM 675 C C . TRP A 1 79 ? 18.857 18.797 11.074 1.00 13.06 495 TRP A C 1
ATOM 676 O O . TRP A 1 79 ? 17.899 19.440 11.550 1.00 13.87 495 TRP A O 1
ATOM 687 N N . PHE A 1 80 ? 19.523 19.174 9.983 1.00 14.89 496 PHE A N 1
ATOM 688 C CA A PHE A 1 80 ? 19.251 20.403 9.242 0.50 15.98 496 PHE A CA 1
ATOM 689 C CA B PHE A 1 80 ? 18.956 20.220 9.113 0.50 14.94 496 PHE A CA 1
ATOM 690 C C . PHE A 1 80 ? 19.642 20.168 7.778 1.00 15.59 496 PHE A C 1
ATOM 691 O O . PHE A 1 80 ? 20.805 19.840 7.613 1.00 16.04 496 PHE A O 1
ATOM 706 N N . ALA A 1 81 ? 18.767 20.362 6.788 1.00 15.97 497 ALA A N 1
ATOM 707 C CA . ALA A 1 81 ? 19.217 20.458 5.384 1.00 16.94 497 ALA A CA 1
ATOM 708 C C . ALA A 1 81 ? 20.038 19.234 4.967 1.00 16.93 497 ALA A C 1
ATOM 709 O O . ALA A 1 81 ? 21.053 19.321 4.253 1.00 20.79 497 ALA A O 1
ATOM 711 N N . GLY A 1 82 ? 19.579 18.077 5.432 1.00 15.74 498 GLY A N 1
ATOM 712 C CA . GLY A 1 82 ? 20.181 16.808 5.060 1.00 16.26 498 GLY A CA 1
ATOM 713 C C . GLY A 1 82 ? 21.460 16.430 5.789 1.00 16.74 498 GLY A C 1
ATOM 714 O O . GLY A 1 82 ? 22.077 15.438 5.444 1.00 19.77 498 GLY A O 1
ATOM 715 N N . LYS A 1 83 ? 21.846 17.172 6.810 1.00 17.26 499 LYS A N 1
ATOM 716 C CA . LYS A 1 83 ? 23.049 16.836 7.593 1.00 19.99 499 LYS A CA 1
ATOM 717 C C . LYS A 1 83 ? 22.715 16.778 9.064 1.00 17.10 499 LYS A C 1
ATOM 718 O O . LYS A 1 83 ? 21.883 17.521 9.550 1.00 18.12 499 LYS A O 1
ATOM 732 N N . ILE A 1 85 ? 23.720 17.549 12.890 1.00 11.23 501 ILE A N 1
ATOM 733 C CA . ILE A 1 85 ? 24.568 18.359 13.750 1.00 9.22 501 ILE A CA 1
ATOM 734 C C . ILE A 1 85 ? 25.514 17.440 14.505 1.00 9.04 501 ILE A C 1
ATOM 735 O O . ILE A 1 85 ? 25.085 16.439 15.059 1.00 11.79 501 ILE A O 1
ATOM 740 N N . THR A 1 86 ? 26.795 17.786 14.509 1.00 8.13 502 THR A N 1
ATOM 741 C CA . THR A 1 86 ? 27.774 17.066 15.252 1.00 8.32 502 THR A CA 1
ATOM 742 C C . THR A 1 86 ? 28.471 17.976 16.251 1.00 7.35 502 THR A C 1
ATOM 743 O O . THR A 1 86 ? 28.439 19.186 16.116 1.00 8.25 502 THR A O 1
ATOM 747 N N . ALA A 1 87 ? 29.078 17.368 17.255 1.00 7.83 503 ALA A N 1
ATOM 748 C CA . ALA A 1 87 ? 29.787 18.070 18.302 1.00 7.25 503 ALA A CA 1
ATOM 749 C C . ALA A 1 87 ? 31.156 17.428 18.503 1.00 7.33 503 ALA A C 1
ATOM 750 O O . ALA A 1 87 ? 31.295 16.211 18.429 1.00 8.90 503 ALA A O 1
ATOM 752 N N . ALA A 1 88 ? 32.123 18.274 18.826 1.00 6.47 504 ALA A N 1
ATOM 753 C CA . ALA A 1 88 ? 33.462 17.825 19.229 1.00 7.11 504 ALA A CA 1
ATOM 754 C C . ALA A 1 88 ? 33.864 18.615 20.441 1.00 6.15 504 ALA A C 1
ATOM 755 O O . ALA A 1 88 ? 33.790 19.843 20.437 1.00 6.68 504 ALA A O 1
ATOM 757 N N . TYR A 1 89 ? 34.360 17.934 21.473 1.00 6.65 505 TYR A N 1
ATOM 758 C CA . TYR A 1 89 ? 34.885 18.626 22.634 1.00 6.26 505 TYR A CA 1
ATOM 759 C C . TYR A 1 89 ? 36.209 19.325 22.252 1.00 6.96 505 TYR A C 1
ATOM 760 O O . TYR A 1 89 ? 37.028 18.772 21.521 1.00 9.11 505 TYR A O 1
ATOM 769 N N . VAL A 1 90 ? 36.423 20.488 22.842 1.00 6.27 506 VAL A N 1
ATOM 770 C CA . VAL A 1 90 ? 37.601 21.278 22.573 1.00 6.60 506 VAL A CA 1
ATOM 771 C C . VAL A 1 90 ? 38.400 21.386 23.875 1.00 6.53 506 VAL A C 1
ATOM 772 O O . VAL A 1 90 ? 37.832 21.698 24.925 1.00 6.93 506 VAL A O 1
ATOM 776 N N . PRO A 1 91 ? 39.722 21.157 23.835 1.00 6.99 507 PRO A N 1
ATOM 777 C CA . PRO A 1 91 ? 40.511 21.351 25.052 1.00 7.69 507 PRO A CA 1
ATOM 778 C C . PRO A 1 91 ? 40.402 22.769 25.559 1.00 7.68 507 PRO A C 1
ATOM 779 O O . PRO A 1 91 ? 40.397 23.713 24.769 1.00 7.72 507 PRO A O 1
ATOM 783 N N . LEU A 1 92 ? 40.409 22.934 26.877 1.00 7.95 508 LEU A N 1
ATOM 784 C CA . LEU A 1 92 ? 40.305 24.261 27.469 1.00 8.33 508 LEU A CA 1
ATOM 785 C C . LEU A 1 92 ? 41.345 25.237 26.924 1.00 8.48 508 LEU A C 1
ATOM 786 O O . LEU A 1 92 ? 40.990 26.362 26.594 1.00 8.79 508 LEU A O 1
ATOM 791 N N . PRO A 1 93 ? 42.636 24.864 26.844 1.00 8.73 509 PRO A N 1
ATOM 792 C CA . PRO A 1 93 ? 43.585 25.862 26.381 1.00 9.45 509 PRO A CA 1
ATOM 793 C C . PRO A 1 93 ? 43.304 26.349 24.949 1.00 8.68 509 PRO A C 1
ATOM 794 O O . PRO A 1 93 ? 43.508 27.516 24.631 1.00 9.86 509 PRO A O 1
ATOM 798 N N . THR A 1 94 ? 42.863 25.439 24.108 1.00 8.60 510 THR A N 1
ATOM 799 C CA . THR A 1 94 ? 42.538 25.773 22.721 1.00 8.06 510 THR A CA 1
ATOM 800 C C . THR A 1 94 ? 41.351 26.711 22.664 1.00 7.61 510 THR A C 1
ATOM 801 O O . THR A 1 94 ? 41.342 27.713 21.938 1.00 8.09 510 THR A O 1
ATOM 805 N N . TYR A 1 95 ? 40.307 26.397 23.429 1.00 7.22 511 TYR A N 1
ATOM 806 C CA . TYR A 1 95 ? 39.119 27.243 23.453 1.00 7.36 511 TYR A CA 1
ATOM 807 C C . TYR A 1 95 ? 39.439 28.630 23.976 1.00 7.24 511 TYR A C 1
ATOM 808 O O . TYR A 1 95 ? 38.997 29.641 23.425 1.00 7.93 511 TYR A O 1
ATOM 817 N N . HIS A 1 96 ? 40.218 28.684 25.049 1.00 8.05 512 HIS A N 1
ATOM 818 C CA . HIS A 1 96 ? 40.581 29.931 25.671 1.00 8.26 512 HIS A CA 1
ATOM 819 C C . HIS A 1 96 ? 41.474 30.782 24.767 1.00 9.12 512 HIS A C 1
ATOM 820 O O . HIS A 1 96 ? 41.380 32.018 24.810 1.00 10.51 512 HIS A O 1
ATOM 827 N N . ASN A 1 97 ? 42.322 30.150 23.970 1.00 9.00 513 ASN A N 1
ATOM 828 C CA A ASN A 1 97 ? 43.132 30.926 23.005 0.50 9.40 513 ASN A CA 1
ATOM 829 C CA B ASN A 1 97 ? 43.128 30.896 23.022 0.50 11.02 513 ASN A CA 1
ATOM 830 C C . ASN A 1 97 ? 42.257 31.612 21.988 1.00 9.39 513 ASN A C 1
ATOM 831 O O . ASN A 1 97 ? 42.525 32.760 21.615 1.00 11.47 513 ASN A O 1
ATOM 840 N N . LEU A 1 98 ? 41.215 30.943 21.508 1.00 8.67 514 LEU A N 1
ATOM 841 C CA . LEU A 1 98 ? 40.307 31.510 20.546 1.00 8.78 514 LEU A CA 1
ATOM 842 C C . LEU A 1 98 ? 39.377 32.557 21.163 1.00 8.75 514 LEU A C 1
ATOM 843 O O . LEU A 1 98 ? 39.083 33.567 20.525 1.00 10.07 514 LEU A O 1
ATOM 848 N N . PHE A 1 99 ? 38.907 32.297 22.376 1.00 8.29 515 PHE A N 1
ATOM 849 C CA . PHE A 1 99 ? 37.939 33.102 23.073 1.00 8.32 515 PHE A CA 1
ATOM 850 C C . PHE A 1 99 ? 38.469 33.477 24.446 1.00 9.58 515 PHE A C 1
ATOM 851 O O . PHE A 1 99 ? 38.064 32.935 25.467 1.00 9.28 515 PHE A O 1
ATOM 859 N N . PRO A 1 100 ? 39.374 34.449 24.515 1.00 10.85 516 PRO A N 1
ATOM 860 C CA . PRO A 1 100 ? 39.950 34.790 25.818 1.00 12.61 516 PRO A CA 1
ATOM 861 C C . PRO A 1 100 ? 38.918 35.217 26.847 1.00 13.33 516 PRO A C 1
ATOM 862 O O . PRO A 1 100 ? 39.123 34.989 28.047 1.00 15.39 516 PRO A O 1
ATOM 866 N N . ASP A 1 101 ? 37.826 35.846 26.398 1.00 13.37 517 ASP A N 1
ATOM 867 C CA A ASP A 1 101 ? 36.709 36.276 27.250 0.80 15.34 517 ASP A CA 1
ATOM 868 C CA B ASP A 1 101 ? 36.779 36.298 27.304 0.20 15.09 517 ASP A CA 1
ATOM 869 C C . ASP A 1 101 ? 36.023 35.136 27.969 1.00 14.91 517 ASP A C 1
ATOM 870 O O . ASP A 1 101 ? 35.353 35.344 28.986 1.00 18.39 517 ASP A O 1
ATOM 879 N N . SER A 1 102 ? 36.182 33.920 27.467 1.00 10.96 518 SER A N 1
ATOM 880 C CA . SER A 1 102 ? 35.503 32.785 28.056 1.00 10.46 518 SER A CA 1
ATOM 881 C C . SER A 1 102 ? 36.244 32.203 29.261 1.00 10.66 518 SER A C 1
ATOM 882 O O . SER A 1 102 ? 35.681 31.422 30.018 1.00 11.14 518 SER A O 1
ATOM 898 N N . THR A 1 104 ? 37.385 33.423 32.142 1.00 14.18 520 THR A N 1
ATOM 899 C CA . THR A 1 104 ? 36.910 33.807 33.484 1.00 16.07 520 THR A CA 1
ATOM 900 C C . THR A 1 104 ? 35.417 33.975 33.576 1.00 14.87 520 THR A C 1
ATOM 901 O O . THR A 1 104 ? 34.916 34.321 34.630 1.00 17.00 520 THR A O 1
ATOM 905 N N A ALA A 1 105 ? 34.696 33.545 32.547 0.50 12.13 521 ALA A N 1
ATOM 906 N N B ALA A 1 105 ? 34.681 33.838 32.468 0.50 14.89 521 ALA A N 1
ATOM 907 C CA A ALA A 1 105 ? 33.252 33.633 32.545 0.50 10.95 521 ALA A CA 1
ATOM 908 C CA B ALA A 1 105 ? 33.214 33.969 32.466 0.50 14.38 521 ALA A CA 1
ATOM 909 C C A ALA A 1 105 ? 32.648 32.778 33.624 0.50 9.67 521 ALA A C 1
ATOM 910 C C B ALA A 1 105 ? 32.526 32.900 33.343 0.50 13.89 521 ALA A C 1
ATOM 911 O O A ALA A 1 105 ? 33.030 31.620 33.857 0.50 9.05 521 ALA A O 1
ATOM 912 O O B ALA A 1 105 ? 32.768 31.709 33.143 0.50 16.96 521 ALA A O 1
ATOM 915 N N . THR A 1 106 ? 31.654 33.343 34.260 1.00 10.59 522 THR A N 1
ATOM 916 C CA . THR A 1 106 ? 30.907 32.532 35.258 1.00 11.13 522 THR A CA 1
ATOM 917 C C . THR A 1 106 ? 29.416 32.691 35.202 1.00 9.46 522 THR A C 1
ATOM 918 O O . THR A 1 106 ? 28.728 31.827 35.702 1.00 10.58 522 THR A O 1
ATOM 922 N N A GLN A 1 107 ? 28.904 33.779 34.651 0.50 9.15 523 GLN A N 1
ATOM 923 N N B GLN A 1 107 ? 28.892 33.801 34.717 0.50 9.33 523 GLN A N 1
ATOM 924 C CA A GLN A 1 107 ? 27.487 34.042 34.678 0.50 9.04 523 GLN A CA 1
ATOM 925 C CA B GLN A 1 107 ? 27.468 34.035 34.790 0.50 9.07 523 GLN A CA 1
ATOM 926 C C A GLN A 1 107 ? 26.777 33.201 33.653 0.50 7.86 523 GLN A C 1
ATOM 927 C C B GLN A 1 107 ? 26.752 33.260 33.690 0.50 7.77 523 GLN A C 1
ATOM 928 O O A GLN A 1 107 ? 27.127 33.220 32.472 0.50 8.78 523 GLN A O 1
ATOM 929 O O B GLN A 1 107 ? 27.088 33.360 32.506 0.50 9.39 523 GLN A O 1
ATOM 940 N N . LEU A 1 108 ? 25.732 32.490 34.070 1.00 7.39 524 LEU A N 1
ATOM 941 C CA A LEU A 1 108 ? 24.968 31.738 33.115 0.50 6.34 524 LEU A CA 1
ATOM 942 C CA B LEU A 1 108 ? 24.931 31.767 33.107 0.50 7.25 524 LEU A CA 1
ATOM 943 C C . LEU A 1 108 ? 24.213 32.722 32.189 1.00 7.32 524 LEU A C 1
ATOM 944 O O . LEU A 1 108 ? 23.603 33.683 32.628 1.00 9.33 524 LEU A O 1
ATOM 953 N N . LEU A 1 109 ? 24.273 32.429 30.902 1.00 7.25 525 LEU A N 1
ATOM 954 C CA . LEU A 1 109 ? 23.639 33.255 29.886 1.00 7.67 525 LEU A CA 1
ATOM 955 C C . LEU A 1 109 ? 22.160 32.935 29.761 1.00 7.50 525 LEU A C 1
ATOM 956 O O . LEU A 1 109 ? 21.716 31.811 30.040 1.00 7.56 525 LEU A O 1
ATOM 961 N N . VAL A 1 110 ? 21.394 33.906 29.276 1.00 7.77 526 VAL A N 1
ATOM 962 C CA . VAL A 1 110 ? 19.966 33.752 28.983 1.00 8.31 526 VAL A CA 1
ATOM 963 C C . VAL A 1 110 ? 19.713 34.281 27.575 1.00 8.32 526 VAL A C 1
ATOM 964 O O . VAL A 1 110 ? 20.462 35.131 27.055 1.00 9.36 526 VAL A O 1
ATOM 968 N N . PRO A 1 111 ? 18.671 33.771 26.904 1.00 9.08 527 PRO A N 1
ATOM 969 C CA A PRO A 1 111 ? 18.351 34.311 25.585 0.50 9.13 527 PRO A CA 1
ATOM 970 C CA B PRO A 1 111 ? 18.338 34.304 25.584 0.50 8.93 527 PRO A CA 1
ATOM 971 C C . PRO A 1 111 ? 17.836 35.743 25.656 1.00 9.39 527 PRO A C 1
ATOM 972 O O . PRO A 1 111 ? 17.349 36.200 26.700 1.00 11.57 527 PRO A O 1
ATOM 979 N N . SER A 1 112 ? 17.956 36.448 24.551 1.00 10.62 528 SER A N 1
ATOM 980 C CA A SER A 1 112 ? 17.328 37.771 24.466 0.66 10.92 528 SER A CA 1
ATOM 981 C CA B SER A 1 112 ? 17.361 37.775 24.416 0.34 11.85 528 SER A CA 1
ATOM 982 C C . SER A 1 112 ? 15.838 37.695 24.262 1.00 10.50 528 SER A C 1
ATOM 983 O O . SER A 1 112 ? 15.067 38.434 24.904 1.00 13.46 528 SER A O 1
ATOM 988 N N . ARG A 1 113 ? 15.414 36.850 23.355 1.00 10.66 529 ARG A N 1
ATOM 989 C CA . ARG A 1 113 ? 13.978 36.711 23.075 1.00 11.48 529 ARG A CA 1
ATOM 990 C C . ARG A 1 113 ? 13.271 36.103 24.289 1.00 12.72 529 ARG A C 1
ATOM 991 O O . ARG A 1 113 ? 13.849 35.296 25.053 1.00 13.57 529 ARG A O 1
ATOM 999 N N . ARG A 1 114 ? 12.019 36.471 24.458 1.00 16.41 530 ARG A N 1
ATOM 1000 C CA . ARG A 1 114 ? 11.207 36.012 25.578 1.00 20.68 530 ARG A CA 1
ATOM 1001 C C . ARG A 1 114 ? 10.183 34.959 25.183 1.00 25.93 530 ARG A C 1
ATOM 1002 O O . ARG A 1 114 ? 9.583 34.356 26.093 1.00 29.27 530 ARG A O 1
ATOM 1007 N N . GLN B 1 3 ? -9.839 42.838 12.931 1.00 30.33 419 GLN B N 1
ATOM 1008 C CA . GLN B 1 3 ? -9.189 41.991 11.879 1.00 28.00 419 GLN B CA 1
ATOM 1009 C C . GLN B 1 3 ? -7.922 42.638 11.267 1.00 24.33 419 GLN B C 1
ATOM 1010 O O . GLN B 1 3 ? -7.993 43.744 10.677 1.00 24.23 419 GLN B O 1
ATOM 1012 N N . PRO B 1 4 ? -6.760 41.963 11.415 1.00 20.41 420 PRO B N 1
ATOM 1013 C CA . PRO B 1 4 ? -5.545 42.439 10.759 1.00 19.09 420 PRO B CA 1
ATOM 1014 C C . PRO B 1 4 ? -5.732 42.479 9.250 1.00 15.66 420 PRO B C 1
ATOM 1015 O O . PRO B 1 4 ? -6.485 41.648 8.691 1.00 15.01 420 PRO B O 1
ATOM 1019 N N A LEU B 1 5 ? -5.008 43.361 8.567 0.50 12.55 421 LEU B N 1
ATOM 1020 N N B LEU B 1 5 ? -5.118 43.466 8.605 0.50 17.06 421 LEU B N 1
ATOM 1021 C CA A LEU B 1 5 ? -4.997 43.399 7.104 0.50 11.42 421 LEU B CA 1
ATOM 1022 C CA B LEU B 1 5 ? -5.096 43.509 7.154 0.50 15.22 421 LEU B CA 1
ATOM 1023 C C A LEU B 1 5 ? -4.447 42.067 6.559 0.60 8.90 421 LEU B C 1
ATOM 1024 C C B LEU B 1 5 ? -4.614 42.078 6.673 0.40 13.82 421 LEU B C 1
ATOM 1025 O O A LEU B 1 5 ? -3.390 41.586 7.015 0.60 8.75 421 LEU B O 1
ATOM 1026 O O B LEU B 1 5 ? -3.771 41.418 7.333 0.40 16.02 421 LEU B O 1
ATOM 1031 N N A ALA B 1 6 ? -5.187 41.446 5.652 0.60 10.44 422 ALA B N 1
ATOM 1032 N N B ALA B 1 6 ? -5.176 41.553 5.587 0.40 11.93 422 ALA B N 1
ATOM 1033 C CA . ALA B 1 6 ? -4.655 40.286 5.004 1.00 9.10 422 ALA B CA 1
ATOM 1034 C C . ALA B 1 6 ? -3.498 40.687 4.134 1.00 7.69 422 ALA B C 1
ATOM 1035 O O . ALA B 1 6 ? -3.465 41.820 3.601 1.00 9.15 422 ALA B O 1
ATOM 1037 N N . THR B 1 7 ? -2.542 39.795 3.994 1.00 6.58 423 THR B N 1
ATOM 1038 C CA . THR B 1 7 ? -1.383 40.048 3.202 1.00 6.35 423 THR B CA 1
ATOM 1039 C C . THR B 1 7 ? -1.008 38.789 2.455 1.00 6.19 423 THR B C 1
ATOM 1040 O O . THR B 1 7 ? -1.594 37.736 2.675 1.00 6.95 423 THR B O 1
ATOM 1044 N N . GLN B 1 8 ? 0.005 38.900 1.606 1.00 5.85 424 GLN B N 1
ATOM 1045 C CA . GLN B 1 8 ? 0.561 37.736 0.904 1.00 6.20 424 GLN B CA 1
ATOM 1046 C C . GLN B 1 8 ? 1.301 36.789 1.805 1.00 5.34 424 GLN B C 1
ATOM 1047 O O . GLN B 1 8 ? 1.718 35.737 1.338 1.00 5.87 424 GLN B O 1
ATOM 1053 N N . CYS B 1 9 ? 1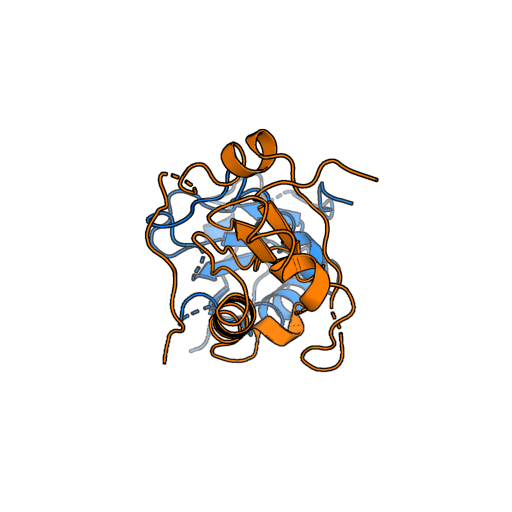.566 37.190 3.070 1.00 5.33 425 CYS B N 1
ATOM 1054 C CA . CYS B 1 9 ? 2.583 36.552 3.894 1.00 5.34 425 CYS B CA 1
ATOM 1055 C C . CYS B 1 9 ? 2.018 36.146 5.242 1.00 5.18 425 CYS B C 1
ATOM 1056 O O . CYS B 1 9 ? 1.229 36.879 5.834 1.00 5.85 425 CYS B O 1
ATOM 1059 N N . PHE B 1 10 ? 2.465 35.013 5.762 1.00 5.55 426 PHE B N 1
ATOM 1060 C CA . PHE B 1 10 ? 1.992 34.571 7.054 1.00 5.44 426 PHE B CA 1
ATOM 1061 C C . PHE B 1 10 ? 3.029 33.735 7.748 1.00 5.29 426 PHE B C 1
ATOM 1062 O O . PHE B 1 10 ? 3.987 33.239 7.178 1.00 5.84 426 PHE B O 1
ATOM 1070 N N . GLN B 1 11 ? 2.770 33.571 9.048 1.00 5.62 427 GLN B N 1
ATOM 1071 C CA . GLN B 1 11 ? 3.573 32.795 9.974 1.00 5.47 427 GLN B CA 1
ATOM 1072 C C . GLN B 1 11 ? 2.691 31.679 10.520 1.00 5.62 427 GLN B C 1
ATOM 1073 O O . GLN B 1 11 ? 1.659 31.982 11.138 1.00 6.52 427 GLN B O 1
ATOM 1079 N N . LEU B 1 12 ? 3.085 30.442 10.318 1.00 5.21 428 LEU B N 1
ATOM 1080 C CA . LEU B 1 12 ? 2.461 29.293 10.961 1.00 5.41 428 LEU B CA 1
ATOM 1081 C C . LEU B 1 12 ? 3.204 29.045 12.266 1.00 6.32 428 LEU B C 1
ATOM 1082 O O . LEU B 1 12 ? 4.422 29.308 12.350 1.00 7.52 428 LEU B O 1
ATOM 1087 N N . SER B 1 13 ? 2.495 28.531 13.254 1.00 6.25 429 SER B N 1
ATOM 1088 C CA A SER B 1 13 ? 3.140 28.108 14.469 0.50 6.43 429 SER B CA 1
ATOM 1089 C CA B SER B 1 13 ? 3.055 28.168 14.554 0.50 6.72 429 SER B CA 1
ATOM 1090 C C . SER B 1 13 ? 2.625 26.743 14.898 1.00 6.27 429 SER B C 1
ATOM 1091 O O . SER B 1 13 ? 1.583 26.274 14.475 1.00 6.96 429 SER B O 1
ATOM 1096 N N . ASN B 1 14 ? 3.444 26.103 15.735 1.00 6.92 430 ASN B N 1
ATOM 1097 C CA . ASN B 1 14 ? 3.135 24.795 16.321 1.00 7.24 430 ASN B CA 1
ATOM 1098 C C . ASN B 1 14 ? 3.288 23.660 15.353 1.00 7.93 430 ASN B C 1
ATOM 1099 O O . ASN B 1 14 ? 2.664 22.607 15.534 1.00 9.97 430 ASN B O 1
ATOM 1117 N N . PHE B 1 16 ? 6.175 22.021 14.715 1.00 9.15 432 PHE B N 1
ATOM 1118 C CA . PHE B 1 16 ? 7.285 21.158 15.130 1.00 10.44 432 PHE B CA 1
ATOM 1119 C C . PHE B 1 16 ? 7.774 21.684 16.478 1.00 10.62 432 PHE B C 1
ATOM 1120 O O . PHE B 1 16 ? 7.388 22.776 16.894 1.00 11.95 432 PHE B O 1
ATOM 1128 N N . ASN B 1 17 ? 8.642 20.911 17.120 1.00 12.28 433 ASN B N 1
ATOM 1129 C CA . ASN B 1 17 ? 9.289 21.330 18.346 1.00 13.65 433 ASN B CA 1
ATOM 1130 C C . ASN B 1 17 ? 10.728 20.876 18.267 1.00 14.13 433 ASN B C 1
ATOM 1131 O O . ASN B 1 17 ? 11.128 20.258 17.290 1.00 13.02 433 ASN B O 1
ATOM 1136 N N . PRO B 1 18 ? 11.545 21.210 19.285 1.00 17.20 434 PRO B N 1
ATOM 1137 C CA . PRO B 1 18 ? 12.941 20.806 19.172 1.00 18.90 434 PRO B CA 1
ATOM 1138 C C . PRO B 1 18 ? 13.135 19.299 18.988 1.00 17.74 434 PRO B C 1
ATOM 1139 O O . PRO B 1 18 ? 14.035 18.883 18.259 1.00 20.35 434 PRO B O 1
ATOM 1143 N N . GLN B 1 19 ? 12.252 18.492 19.580 1.00 17.60 435 GLN B N 1
ATOM 1144 C CA . GLN B 1 19 ? 12.331 17.050 19.407 1.00 18.79 435 GLN B CA 1
ATOM 1145 C C . GLN B 1 19 ? 12.050 16.565 17.970 1.00 16.39 435 GLN B C 1
ATOM 1146 O O . GLN B 1 19 ? 12.670 15.613 17.500 1.00 17.67 435 GLN B O 1
ATOM 1148 N N . THR B 1 20 ? 11.150 17.245 17.268 1.00 14.93 436 THR B N 1
ATOM 1149 C CA . THR B 1 20 ? 10.913 16.921 15.862 1.00 12.55 436 THR B CA 1
ATOM 1150 C C . THR B 1 20 ? 12.220 16.992 15.074 1.00 11.13 436 THR B C 1
ATOM 1151 O O . THR B 1 20 ? 12.403 16.271 14.104 1.00 11.48 436 THR B O 1
ATOM 1155 N N . GLU B 1 21 ? 13.107 17.901 15.451 1.00 10.92 437 GLU B N 1
ATOM 1156 C CA . GLU B 1 21 ? 14.307 18.182 14.718 1.00 10.96 437 GLU B CA 1
ATOM 1157 C C . GLU B 1 21 ? 15.330 17.048 14.785 1.00 11.00 437 GLU B C 1
ATOM 1158 O O . GLU B 1 21 ? 16.335 17.104 14.099 1.00 12.35 437 GLU B O 1
ATOM 1164 N N . GLU B 1 22 ? 15.081 16.067 15.626 1.00 12.97 438 GLU B N 1
ATOM 1165 C CA . GLU B 1 22 ? 15.933 14.889 15.702 1.00 13.35 438 GLU B CA 1
ATOM 1166 C C . GLU B 1 22 ? 15.535 13.826 14.707 1.00 13.50 438 GLU B C 1
ATOM 1167 O O . GLU B 1 22 ? 16.196 12.757 14.644 1.00 15.98 438 GLU B O 1
ATOM 1173 N N . GLU B 1 23 ? 14.395 14.036 14.046 1.00 13.89 439 GLU B N 1
ATOM 1174 C CA . GLU B 1 23 ? 13.880 13.101 13.061 1.00 13.34 439 GLU B CA 1
ATOM 1175 C C . GLU B 1 23 ? 14.569 13.441 11.735 1.00 13.66 439 GLU B C 1
ATOM 1176 O O . GLU B 1 23 ? 14.492 14.589 11.199 1.00 14.56 439 GLU B O 1
ATOM 1182 N N . VAL B 1 24 ? 15.159 12.445 11.118 1.00 13.97 440 VAL B N 1
ATOM 1183 C CA . VAL B 1 24 ? 15.863 12.713 9.842 1.00 12.78 440 VAL B CA 1
ATOM 1184 C C . VAL B 1 24 ? 14.761 13.181 8.852 1.00 15.54 440 VAL B C 1
ATOM 1185 O O . VAL B 1 24 ? 13.644 12.630 8.797 1.00 16.83 440 VAL B O 1
ATOM 1189 N N . GLY B 1 25 ? 15.091 14.187 8.062 1.00 15.07 441 GLY B N 1
ATOM 1190 C CA . GLY B 1 25 ? 14.162 14.783 7.057 1.00 15.06 441 GLY B CA 1
ATOM 1191 C C . GLY B 1 25 ? 13.007 15.648 7.513 1.00 12.82 441 GLY B C 1
ATOM 1192 O O . GLY B 1 25 ? 12.153 16.043 6.693 1.00 13.00 441 GLY B O 1
ATOM 1193 N N . TRP B 1 26 ? 13.015 15.984 8.791 1.00 11.93 442 TRP B N 1
ATOM 1194 C CA . TRP B 1 26 ? 11.881 16.650 9.380 1.00 10.57 442 TRP B CA 1
ATOM 1195 C C . TRP B 1 26 ? 11.555 17.962 8.662 1.00 9.95 442 TRP B C 1
ATOM 1196 O O . TRP B 1 26 ? 10.385 18.294 8.503 1.00 10.75 442 TRP B O 1
ATOM 1207 N N . ASP B 1 27 ? 12.572 18.730 8.292 1.00 10.29 443 ASP B N 1
ATOM 1208 C CA . ASP B 1 27 ? 12.386 20.044 7.740 1.00 11.18 443 ASP B CA 1
ATOM 1209 C C . ASP B 1 27 ? 11.820 19.976 6.326 1.00 11.21 443 ASP B C 1
ATOM 1210 O O . ASP B 1 27 ? 10.981 20.794 5.951 1.00 12.18 443 ASP B O 1
ATOM 1215 N N . THR B 1 28 ? 12.239 18.984 5.552 1.00 12.78 444 THR B N 1
ATOM 1216 C CA . THR B 1 28 ? 11.638 18.703 4.243 1.00 14.40 444 THR B CA 1
ATOM 1217 C C . THR B 1 28 ? 10.217 18.249 4.373 1.00 12.31 444 THR B C 1
ATOM 1218 O O . THR B 1 28 ? 9.358 18.664 3.573 1.00 12.88 444 THR B O 1
ATOM 1222 N N . GLU B 1 29 ? 9.907 17.423 5.364 1.00 12.09 445 GLU B N 1
ATOM 1223 C CA A GLU B 1 29 ? 8.548 16.974 5.568 0.50 11.75 445 GLU B CA 1
ATOM 1224 C CA B GLU B 1 29 ? 8.531 16.975 5.557 0.50 12.72 445 GLU B CA 1
ATOM 1225 C C . GLU B 1 29 ? 7.623 18.142 5.860 1.00 11.01 445 GLU B C 1
ATOM 1226 O O . GLU B 1 29 ? 6.489 18.226 5.304 1.00 13.26 445 GLU B O 1
ATOM 1231 N N . ILE B 1 30 ? 8.074 19.074 6.694 1.00 10.03 446 ILE B N 1
ATOM 1232 C CA A ILE B 1 30 ? 7.292 20.270 7.057 0.50 9.82 446 ILE B CA 1
ATOM 1233 C CA B ILE B 1 30 ? 7.184 20.170 6.979 0.50 9.78 446 ILE B CA 1
ATOM 1234 C C . ILE B 1 30 ? 7.033 21.108 5.795 1.00 9.39 446 ILE B C 1
ATOM 1235 O O . ILE B 1 30 ? 5.903 21.530 5.501 1.00 9.70 446 ILE B O 1
ATOM 1244 N N . LYS B 1 31 ? 8.119 21.402 5.086 1.00 8.82 447 LYS B N 1
ATOM 1245 C CA . LYS B 1 31 ? 8.034 22.233 3.915 1.00 9.36 447 LYS B CA 1
ATOM 1246 C C . LYS B 1 31 ? 7.104 21.602 2.872 1.00 9.64 447 LYS B C 1
ATOM 1247 O O . LYS B 1 31 ? 6.247 22.271 2.309 1.00 10.16 447 LYS B O 1
ATOM 1253 N N . ASP B 1 32 ? 7.237 20.296 2.649 1.00 10.36 448 ASP B N 1
ATOM 1254 C CA . ASP B 1 32 ? 6.349 19.598 1.700 1.00 10.69 448 ASP B CA 1
ATOM 1255 C C . ASP B 1 32 ? 4.897 19.638 2.166 1.00 10.58 448 ASP B C 1
ATOM 1256 O O . ASP B 1 32 ? 3.999 19.796 1.319 1.00 11.87 448 ASP B O 1
ATOM 1261 N N . ASP B 1 33 ? 4.617 19.471 3.443 1.00 11.02 449 ASP B N 1
ATOM 1262 C CA . ASP B 1 33 ? 3.245 19.528 3.929 1.00 10.77 449 ASP B CA 1
ATOM 1263 C C . ASP B 1 33 ? 2.627 20.860 3.605 1.00 9.63 449 ASP B C 1
ATOM 1264 O O . ASP B 1 33 ? 1.494 20.905 3.146 1.00 9.81 449 ASP B O 1
ATOM 1269 N N . VAL B 1 34 ? 3.369 21.924 3.839 1.00 8.92 450 VAL B N 1
ATOM 1270 C CA . VAL B 1 34 ? 2.815 23.257 3.588 1.00 8.42 450 VAL B CA 1
ATOM 1271 C C . VAL B 1 34 ? 2.621 23.488 2.101 1.00 8.03 450 VAL B C 1
ATOM 1272 O O . VAL B 1 34 ? 1.597 24.006 1.677 1.00 8.01 450 VAL B O 1
ATOM 1276 N N . ILE B 1 35 ? 3.608 23.102 1.279 1.00 8.28 451 ILE B N 1
ATOM 1277 C CA . ILE B 1 35 ? 3.459 23.221 -0.161 1.00 8.64 451 ILE B CA 1
ATOM 1278 C C . ILE B 1 35 ? 2.247 22.442 -0.659 1.00 8.68 451 ILE B C 1
ATOM 1279 O O . ILE B 1 35 ? 1.466 22.951 -1.474 1.00 9.29 451 ILE B O 1
ATOM 1284 N N . GLU B 1 36 ? 2.126 21.203 -0.202 1.00 9.32 452 GLU B N 1
ATOM 1285 C CA . GLU B 1 36 ? 0.996 20.388 -0.638 1.00 10.45 452 GLU B CA 1
ATOM 1286 C C . GLU B 1 36 ? -0.341 21.046 -0.299 1.00 9.69 452 GLU B C 1
ATOM 1287 O O . GLU B 1 36 ? -1.255 21.054 -1.143 1.00 10.95 452 GLU B O 1
ATOM 1293 N N . GLU B 1 37 ? -0.483 21.607 0.902 1.00 9.37 453 GLU B N 1
ATOM 1294 C CA . GLU B 1 37 ? -1.722 22.267 1.237 1.00 8.92 453 GLU B CA 1
ATOM 1295 C C . GLU B 1 37 ? -1.902 23.500 0.353 1.00 8.48 453 GLU B C 1
ATOM 1296 O O . GLU B 1 37 ? -2.995 23.729 -0.188 1.00 8.78 453 GLU B O 1
ATOM 1302 N N . CYS B 1 38 ? -0.871 24.294 0.179 1.00 7.45 454 CYS B N 1
ATOM 1303 C CA . CYS B 1 38 ? -1.022 25.503 -0.625 1.00 7.71 454 CYS B CA 1
ATOM 1304 C C . CYS B 1 38 ? -1.385 25.178 -2.076 1.00 6.86 454 CYS B C 1
ATOM 1305 O O . CYS B 1 38 ? -2.093 25.945 -2.717 1.00 7.00 454 CYS B O 1
ATOM 1308 N N . ASN B 1 39 ? -0.930 24.039 -2.582 1.00 7.24 455 ASN B N 1
ATOM 1309 C CA A ASN B 1 39 ? -1.194 23.670 -3.976 0.50 7.60 455 ASN B CA 1
ATOM 1310 C CA B ASN B 1 39 ? -1.192 23.658 -3.975 0.50 7.92 455 ASN B CA 1
ATOM 1311 C C . ASN B 1 39 ? -2.580 23.088 -4.205 1.00 7.75 455 ASN B C 1
ATOM 1312 O O . ASN B 1 39 ? -2.921 22.742 -5.335 1.00 8.41 455 ASN B O 1
ATOM 1321 N N . LYS B 1 40 ? -3.409 23.058 -3.156 1.00 7.97 456 LYS B N 1
ATOM 1322 C CA A LYS B 1 40 ? -4.863 22.842 -3.188 0.50 8.42 456 LYS B CA 1
ATOM 1323 C CA B LYS B 1 40 ? -4.827 22.839 -3.318 0.50 8.93 456 LYS B CA 1
ATOM 1324 C C . LYS B 1 40 ? -5.618 24.168 -3.218 1.00 7.85 456 LYS B C 1
ATOM 1325 O O . LYS B 1 40 ? -6.832 24.164 -3.215 1.00 9.28 456 LYS B O 1
ATOM 1336 N N . HIS B 1 41 ? -4.896 25.297 -3.177 1.00 7.23 457 HIS B N 1
ATOM 1337 C CA . HIS B 1 41 ? -5.488 26.623 -3.001 1.00 7.71 457 HIS B CA 1
ATOM 1338 C C . HIS B 1 41 ? -4.924 27.541 -4.063 1.00 7.17 457 HIS B C 1
ATOM 1339 O O . HIS B 1 41 ? -5.408 27.542 -5.166 1.00 11.64 457 HIS B O 1
ATOM 1346 N N . GLY B 1 42 ? -3.927 28.348 -3.748 1.00 6.48 458 GLY B N 1
ATOM 1347 C CA . GLY B 1 42 ? -3.353 29.300 -4.678 1.00 6.33 458 GLY B CA 1
ATOM 1348 C C . GLY B 1 42 ? -1.843 29.230 -4.799 1.00 5.69 458 GLY B C 1
ATOM 1349 O O . GLY B 1 42 ? -1.221 30.142 -5.362 1.00 6.06 458 GLY B O 1
ATOM 1350 N N . GLY B 1 43 ? -1.226 28.152 -4.326 1.00 6.08 459 GLY B N 1
ATOM 1351 C CA . GLY B 1 43 ? 0.190 28.001 -4.433 1.00 5.95 459 GLY B CA 1
ATOM 1352 C C . GLY B 1 43 ? 0.971 28.840 -3.436 1.00 5.66 459 GLY B C 1
ATOM 1353 O O . GLY B 1 43 ? 0.399 29.478 -2.536 1.00 6.08 459 GLY B O 1
ATOM 1354 N N . VAL B 1 44 ? 2.287 28.831 -3.621 1.00 5.80 460 VAL B N 1
ATOM 1355 C CA . VAL B 1 44 ? 3.224 29.384 -2.657 1.00 5.70 460 VAL B CA 1
ATOM 1356 C C . VAL B 1 44 ? 4.513 29.687 -3.395 1.00 5.92 460 VAL B C 1
ATOM 1357 O O . VAL B 1 44 ? 4.935 28.903 -4.252 1.00 6.65 460 VAL B O 1
ATOM 1361 N N . ILE B 1 45 ? 5.153 30.811 -3.062 1.00 5.98 461 ILE B N 1
ATOM 1362 C CA . ILE B 1 45 ? 6.389 31.247 -3.719 1.00 6.18 461 ILE B CA 1
ATOM 1363 C C . ILE B 1 45 ? 7.597 31.301 -2.783 1.00 6.14 461 ILE B C 1
ATOM 1364 O O . ILE B 1 45 ? 8.716 31.387 -3.299 1.00 7.86 461 ILE B O 1
ATOM 1369 N N . HIS B 1 46 ? 7.421 31.275 -1.475 1.00 6.31 462 HIS B N 1
ATOM 1370 C CA . HIS B 1 46 ? 8.535 31.299 -0.536 1.00 5.88 462 HIS B CA 1
ATOM 1371 C C . HIS B 1 46 ? 8.095 30.603 0.721 1.00 6.21 462 HIS B C 1
ATOM 1372 O O . HIS B 1 46 ? 6.991 30.853 1.222 1.00 6.16 462 HIS B O 1
ATOM 1379 N N . ILE B 1 47 ? 8.971 29.752 1.260 1.00 6.04 463 ILE B N 1
ATOM 1380 C CA A ILE B 1 47 ? 8.744 29.107 2.561 0.50 6.07 463 ILE B CA 1
ATOM 1381 C CA B ILE B 1 47 ? 8.739 29.146 2.514 0.50 6.34 463 ILE B CA 1
ATOM 1382 C C . ILE B 1 47 ? 10.060 29.072 3.290 1.00 6.58 463 ILE B C 1
ATOM 1383 O O . ILE B 1 47 ? 11.104 28.728 2.707 1.00 8.92 463 ILE B O 1
ATOM 1392 N N . TYR B 1 48 ? 10.004 29.378 4.589 1.00 6.15 464 TYR B N 1
ATOM 1393 C CA . TYR B 1 48 ? 11.170 29.261 5.462 1.00 6.17 464 TYR B CA 1
ATOM 1394 C C . TYR B 1 48 ? 10.733 28.530 6.714 1.00 5.58 464 TYR B C 1
ATOM 1395 O O . TYR B 1 48 ? 9.977 29.057 7.523 1.00 6.32 464 TYR B O 1
ATOM 1404 N N . VAL B 1 49 ? 11.218 27.289 6.870 1.00 6.90 465 VAL B N 1
ATOM 1405 C CA . VAL B 1 49 ? 10.992 26.525 8.091 1.00 6.90 465 VAL B CA 1
ATOM 1406 C C . VAL B 1 49 ? 12.017 27.024 9.081 1.00 7.57 465 VAL B C 1
ATOM 1407 O O . VAL B 1 49 ? 13.226 26.870 8.854 1.00 9.64 465 VAL B O 1
ATOM 1411 N N . ASP B 1 50 ? 11.581 27.646 10.167 1.00 7.40 466 ASP B N 1
ATOM 1412 C CA A ASP B 1 50 ? 12.488 28.308 11.096 0.50 7.66 466 ASP B CA 1
ATOM 1413 C CA B ASP B 1 50 ? 12.551 28.287 11.047 0.50 7.94 466 ASP B CA 1
ATOM 1414 C C . ASP B 1 50 ? 12.999 27.330 12.138 1.00 7.84 466 ASP B C 1
ATOM 1415 O O . ASP B 1 50 ? 12.399 27.213 13.217 1.00 8.48 466 ASP B O 1
ATOM 1424 N N . LYS B 1 51 ? 14.076 26.627 11.852 1.00 7.79 467 LYS B N 1
ATOM 1425 C CA . LYS B 1 51 ? 14.591 25.613 12.758 1.00 8.43 467 LYS B CA 1
ATOM 1426 C C . LYS B 1 51 ? 14.999 26.212 14.091 1.00 8.33 467 LYS B C 1
ATOM 1427 O O . LYS B 1 51 ? 15.126 25.459 15.085 1.00 10.98 467 LYS B O 1
ATOM 1433 N N A ASN B 1 52 ? 15.295 27.496 14.088 0.50 7.75 468 ASN B N 1
ATOM 1434 N N B ASN B 1 52 ? 15.297 27.516 14.170 0.50 7.54 468 ASN B N 1
ATOM 1435 C CA A ASN B 1 52 ? 15.748 28.164 15.249 0.50 8.15 468 ASN B CA 1
ATOM 1436 C CA B ASN B 1 52 ? 15.775 28.162 15.408 0.50 7.95 468 ASN B CA 1
ATOM 1437 C C A ASN B 1 52 ? 14.625 28.574 16.175 0.50 9.02 468 ASN B C 1
ATOM 1438 C C B ASN B 1 52 ? 14.715 28.977 16.092 0.50 8.27 468 ASN B C 1
ATOM 1439 O O A ASN B 1 52 ? 14.952 29.142 17.213 0.50 10.57 468 ASN B O 1
ATOM 1440 O O B ASN B 1 52 ? 14.970 29.774 16.977 0.50 9.20 468 ASN B O 1
ATOM 1449 N N A SER B 1 53 ? 13.340 28.277 15.861 0.60 10.91 469 SER B N 1
ATOM 1450 N N B SER B 1 53 ? 13.471 28.742 15.679 0.40 8.72 469 SER B N 1
ATOM 1451 C CA A SER B 1 53 ? 12.282 28.756 16.692 0.60 11.06 469 SER B CA 1
ATOM 1452 C CA B SER B 1 53 ? 12.298 29.391 16.280 0.40 11.90 469 SER B CA 1
ATOM 1453 C C A SER B 1 53 ? 11.980 27.733 17.688 0.60 8.08 469 SER B C 1
ATOM 1454 C C B SER B 1 53 ? 11.762 29.161 17.788 0.40 14.48 469 SER B C 1
ATOM 1455 O O A SER B 1 53 ? 11.946 26.515 17.370 0.60 14.32 469 SER B O 1
ATOM 1456 O O B SER B 1 53 ? 11.065 30.054 18.130 0.40 13.77 469 SER B O 1
ATOM 1461 N N A ALA B 1 54 ? 11.498 28.152 18.850 0.50 11.09 470 ALA B N 1
ATOM 1462 N N B ALA B 1 54 ? 12.031 28.188 18.731 0.50 20.12 470 ALA B N 1
ATOM 1463 C CA A ALA B 1 54 ? 11.030 27.238 19.866 0.50 11.48 470 ALA B CA 1
ATOM 1464 C CA B ALA B 1 54 ? 11.139 27.853 19.958 0.50 20.56 470 ALA B CA 1
ATOM 1465 C C A ALA B 1 54 ? 9.595 26.806 19.597 0.50 12.15 470 ALA B C 1
ATOM 1466 C C B ALA B 1 54 ? 9.538 27.751 19.985 0.50 20.04 470 ALA B C 1
ATOM 1467 O O A ALA B 1 54 ? 9.186 25.710 20.046 0.50 12.66 470 ALA B O 1
ATOM 1468 O O B ALA B 1 54 ? 8.956 27.821 21.039 0.50 22.55 470 ALA B O 1
ATOM 1471 N N . GLN B 1 55 ? 8.855 27.662 18.853 1.00 15.91 471 GLN B N 1
ATOM 1472 C CA . GLN B 1 55 ? 7.392 27.570 18.710 1.00 14.22 471 GLN B CA 1
ATOM 1473 C C . GLN B 1 55 ? 6.982 26.927 17.392 1.00 13.03 471 GLN B C 1
ATOM 1474 O O . GLN B 1 55 ? 5.814 26.897 17.075 1.00 17.64 471 GLN B O 1
ATOM 1480 N N . GLY B 1 56 ? 7.914 26.370 16.663 1.00 10.16 472 GLY B N 1
ATOM 1481 C CA . GLY B 1 56 ? 7.533 25.596 15.507 1.00 9.22 472 GLY B CA 1
ATOM 1482 C C . GLY B 1 56 ? 7.051 26.454 14.350 1.00 6.90 472 GLY B C 1
ATOM 1483 O O . GLY B 1 56 ? 6.054 26.141 13.699 1.00 7.39 472 GLY B O 1
ATOM 1484 N N . ASN B 1 57 ? 7.769 27.537 14.080 1.00 6.99 473 ASN B N 1
ATOM 1485 C CA A ASN B 1 57 ? 7.307 28.528 13.129 0.50 6.44 473 ASN B CA 1
ATOM 1486 C CA B ASN B 1 57 ? 7.324 28.526 13.111 0.50 6.62 473 ASN B CA 1
ATOM 1487 C C . ASN B 1 57 ? 7.798 28.244 11.706 1.00 6.31 473 ASN B C 1
ATOM 1488 O O . ASN B 1 57 ? 8.943 27.854 11.467 1.00 7.24 473 ASN B O 1
ATOM 1497 N N . VAL B 1 58 ? 6.888 28.513 10.769 1.00 5.81 474 VAL B N 1
ATOM 1498 C CA . VAL B 1 58 ? 7.133 28.421 9.331 1.00 5.64 474 VAL B CA 1
ATOM 1499 C C . VAL B 1 58 ? 6.611 29.701 8.716 1.00 5.74 474 VAL B C 1
ATOM 1500 O O . VAL B 1 58 ? 5.462 30.085 8.938 1.00 6.98 474 VAL B O 1
ATOM 1504 N N . TYR B 1 59 ? 7.440 30.362 7.926 1.00 5.32 475 TYR B N 1
ATOM 1505 C CA . TYR B 1 59 ? 7.085 31.594 7.234 1.00 5.57 475 TYR B CA 1
ATOM 1506 C C . TYR B 1 59 ? 6.747 31.265 5.774 1.00 5.38 475 TYR B C 1
ATOM 1507 O O . TYR B 1 59 ? 7.459 30.495 5.142 1.00 5.73 475 TYR B O 1
ATOM 1516 N N . VAL B 1 60 ? 5.674 31.855 5.275 1.00 5.24 476 VAL B N 1
ATOM 1517 C CA . VAL B 1 60 ? 5.150 31.573 3.962 1.00 5.68 476 VAL B CA 1
ATOM 1518 C C . VAL B 1 60 ? 4.788 32.862 3.249 1.00 5.13 476 VAL B C 1
ATOM 1519 O O . VAL B 1 60 ? 4.160 33.748 3.813 1.00 5.47 476 VAL B O 1
ATOM 1523 N N . LYS B 1 61 ? 5.139 32.926 1.951 1.00 5.59 477 LYS B N 1
ATOM 1524 C CA . LYS B 1 61 ? 4.627 33.964 1.051 1.00 5.36 477 LYS B CA 1
ATOM 1525 C C . LYS B 1 61 ? 3.941 33.284 -0.140 1.00 5.33 477 LYS B C 1
ATOM 1526 O O . LYS B 1 61 ? 4.511 32.380 -0.762 1.00 5.71 477 LYS B O 1
ATOM 1532 N N . CYS B 1 62 ? 2.744 33.760 -0.435 1.00 5.32 478 CYS B N 1
ATOM 1533 C CA . CYS B 1 62 ? 1.942 33.302 -1.555 1.00 5.28 478 CYS B CA 1
ATOM 1534 C C . CYS B 1 62 ? 1.919 34.352 -2.664 1.00 5.65 478 CYS B C 1
ATOM 1535 O O . CYS B 1 62 ? 2.217 35.528 -2.418 1.00 6.33 478 CYS B O 1
ATOM 1538 N N . PRO B 1 63 ? 1.520 33.963 -3.886 1.00 5.80 479 PRO B N 1
ATOM 1539 C CA . PRO B 1 63 ? 1.651 34.876 -5.038 1.00 5.91 479 PRO B CA 1
ATOM 1540 C C . PRO B 1 63 ? 0.615 35.985 -5.116 1.00 5.74 479 PRO B C 1
ATOM 1541 O O . PRO B 1 63 ? 0.744 36.838 -5.988 1.00 7.26 479 PRO B O 1
ATOM 1545 N N . SER B 1 64 ? -0.400 35.966 -4.279 1.00 5.36 480 SER B N 1
ATOM 1546 C CA . SER B 1 64 ? -1.390 37.021 -4.194 1.00 5.36 480 SER B CA 1
ATOM 1547 C C . SER B 1 64 ? -1.971 36.979 -2.784 1.00 5.34 480 SER B C 1
ATOM 1548 O O . SER B 1 64 ? -1.824 35.972 -2.057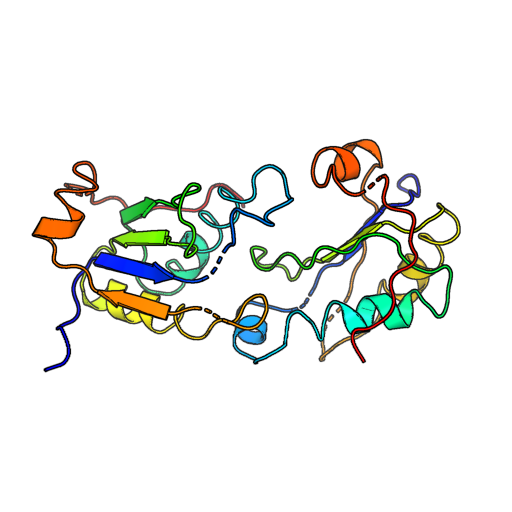 1.00 5.29 480 SER B O 1
ATOM 1551 N N . ILE B 1 65 ? -2.690 38.039 -2.414 1.00 5.08 481 ILE B N 1
ATOM 1552 C CA . ILE B 1 65 ? -3.428 38.026 -1.157 1.00 5.36 481 ILE B CA 1
ATOM 1553 C C . ILE B 1 65 ? -4.529 36.978 -1.213 1.00 5.25 481 ILE B C 1
ATOM 1554 O O . ILE B 1 65 ? -4.779 36.255 -0.250 1.00 5.78 481 ILE B O 1
ATOM 1559 N N . ALA B 1 66 ? -5.208 36.847 -2.365 1.00 5.69 482 ALA B N 1
ATOM 1560 C CA . ALA B 1 66 ? -6.234 35.788 -2.496 1.00 5.94 482 ALA B CA 1
ATOM 1561 C C . ALA B 1 66 ? -5.636 34.418 -2.189 1.00 5.41 482 ALA B C 1
ATOM 1562 O O . ALA B 1 66 ? -6.255 33.607 -1.492 1.00 6.54 482 ALA B O 1
ATOM 1564 N N . ALA B 1 67 ? -4.456 34.134 -2.724 1.00 5.27 483 ALA B N 1
ATOM 1565 C CA . ALA B 1 67 ? -3.826 32.849 -2.504 1.00 5.30 483 ALA B CA 1
ATOM 1566 C C . ALA B 1 67 ? -3.472 32.646 -1.008 1.00 5.09 483 ALA B C 1
ATOM 1567 O O . ALA B 1 67 ? -3.633 31.561 -0.466 1.00 5.42 483 ALA B O 1
ATOM 1569 N N . ALA B 1 68 ? -2.964 33.694 -0.382 1.00 4.90 484 ALA B N 1
ATOM 1570 C CA . ALA B 1 68 ? -2.584 33.595 1.041 1.00 5.27 484 ALA B CA 1
ATOM 1571 C C . ALA B 1 68 ? -3.811 33.355 1.909 1.00 5.23 484 ALA B C 1
ATOM 1572 O O . ALA B 1 68 ? -3.739 32.531 2.813 1.00 6.15 484 ALA B O 1
ATOM 1574 N N . ILE B 1 69 ? -4.891 34.088 1.684 1.00 5.50 485 ILE B N 1
ATOM 1575 C CA A ILE B 1 69 ? -6.106 33.949 2.484 0.50 5.81 485 ILE B CA 1
ATOM 1576 C CA B ILE B 1 69 ? -6.040 33.899 2.580 0.50 6.18 485 ILE B CA 1
ATOM 1577 C C . ILE B 1 69 ? -6.611 32.507 2.387 1.00 5.94 485 ILE B C 1
ATOM 1578 O O . ILE B 1 69 ? -7.043 31.887 3.358 1.00 6.67 485 ILE B O 1
ATOM 1587 N N . ALA B 1 70 ? -6.621 31.959 1.166 1.00 6.21 486 ALA B N 1
ATOM 1588 C CA . ALA B 1 70 ? -7.113 30.616 0.956 1.00 6.44 486 ALA B CA 1
ATOM 1589 C C . ALA B 1 70 ? -6.274 29.604 1.738 1.00 6.46 486 ALA B C 1
ATOM 1590 O O . ALA B 1 70 ? -6.804 28.675 2.340 1.00 7.53 486 ALA B O 1
ATOM 1592 N N . ALA B 1 71 ? -4.951 29.787 1.712 1.00 5.80 487 ALA B N 1
ATOM 1593 C CA . ALA B 1 71 ? -4.074 28.885 2.474 1.00 6.23 487 ALA B CA 1
ATOM 1594 C C . ALA B 1 71 ? -4.283 29.071 3.980 1.00 6.08 487 ALA B C 1
ATOM 1595 O O . ALA B 1 71 ? -4.405 28.074 4.707 1.00 6.60 487 ALA B O 1
ATOM 1597 N N . VAL B 1 72 ? -4.285 30.315 4.472 1.00 5.75 488 VAL B N 1
ATOM 1598 C CA . VAL B 1 72 ? -4.436 30.571 5.903 1.00 5.91 488 VAL B CA 1
ATOM 1599 C C . VAL B 1 72 ? -5.743 29.992 6.424 1.00 6.00 488 VAL B C 1
ATOM 1600 O O . VAL B 1 72 ? -5.779 29.382 7.493 1.00 6.79 488 VAL B O 1
ATOM 1604 N N . ASN B 1 73 ? -6.829 30.176 5.664 1.00 6.28 489 ASN B N 1
ATOM 1605 C CA . ASN B 1 73 ? -8.129 29.735 6.154 1.00 7.12 489 ASN B CA 1
ATOM 1606 C C . ASN B 1 73 ? -8.299 28.250 6.140 1.00 7.00 489 ASN B C 1
ATOM 1607 O O . ASN B 1 73 ? -9.228 27.750 6.785 1.00 8.04 489 ASN B O 1
ATOM 1612 N N . ALA B 1 74 ? -7.405 27.527 5.467 1.00 6.97 490 ALA B N 1
ATOM 1613 C CA . ALA B 1 74 ? -7.310 26.070 5.497 1.00 7.62 490 ALA B CA 1
ATOM 1614 C C . ALA B 1 74 ? -6.316 25.562 6.524 1.00 7.43 490 ALA B C 1
ATOM 1615 O O . ALA B 1 74 ? -6.542 24.499 7.103 1.00 9.71 490 ALA B O 1
ATOM 1617 N N . LEU B 1 75 ? -5.221 26.281 6.771 1.00 6.64 491 LEU B N 1
ATOM 1618 C CA . LEU B 1 75 ? -4.184 25.838 7.677 1.00 6.63 491 LEU B CA 1
ATOM 1619 C C . LEU B 1 75 ? -4.431 26.203 9.133 1.00 6.24 491 LEU B C 1
ATOM 1620 O O . LEU B 1 75 ? -4.086 25.452 10.037 1.00 6.79 491 LEU B O 1
ATOM 1625 N N . HIS B 1 76 ? -5.004 27.384 9.370 1.00 6.38 492 HIS B N 1
ATOM 1626 C CA . HIS B 1 76 ? -5.265 27.815 10.739 1.00 5.99 492 HIS B CA 1
ATOM 1627 C C . HIS B 1 76 ? -6.284 26.857 11.367 1.00 6.56 492 HIS B C 1
ATOM 1628 O O . HIS B 1 76 ? -7.368 26.640 10.803 1.00 7.13 492 HIS B O 1
ATOM 1635 N N . GLY B 1 77 ? -5.929 26.251 12.485 1.00 6.44 493 GLY B N 1
ATOM 1636 C CA . GLY B 1 77 ? -6.791 25.283 13.138 1.00 6.75 493 GLY B CA 1
ATOM 1637 C C . GLY B 1 77 ? -6.679 23.885 12.639 1.00 7.20 493 GLY B C 1
ATOM 1638 O O . GLY B 1 77 ? -7.358 22.988 13.154 1.00 8.30 493 GLY B O 1
ATOM 1639 N N . ARG B 1 78 ? -5.868 23.648 11.615 1.00 7.29 494 ARG B N 1
ATOM 1640 C CA A ARG B 1 78 ? -5.614 22.309 11.081 0.50 7.17 494 ARG B CA 1
ATOM 1641 C CA B ARG B 1 78 ? -5.632 22.306 11.097 0.50 7.98 494 ARG B CA 1
ATOM 1642 C C . ARG B 1 78 ? -4.697 21.554 12.040 1.00 7.78 494 ARG B C 1
ATOM 1643 O O . ARG B 1 78 ? -3.861 22.135 12.677 1.00 9.38 494 ARG B O 1
ATOM 1658 N N . TRP B 1 79 ? -4.862 20.238 12.097 1.00 8.18 495 TRP B N 1
ATOM 1659 C CA . TRP B 1 79 ? -4.020 19.404 12.931 1.00 8.45 495 TRP B CA 1
ATOM 1660 C C . TRP B 1 79 ? -2.950 18.754 12.066 1.00 8.81 495 TRP B C 1
ATOM 1661 O O . TRP B 1 79 ? -3.239 18.211 11.005 1.00 10.20 495 TRP B O 1
ATOM 1672 N N . PHE B 1 80 ? -1.719 18.784 12.548 1.00 9.76 496 PHE B N 1
ATOM 1673 C CA . PHE B 1 80 ? -0.549 18.226 11.861 1.00 9.98 496 PHE B CA 1
ATOM 1674 C C . PHE B 1 80 ? 0.304 17.572 12.920 1.00 9.85 496 PHE B C 1
ATOM 1675 O O . PHE B 1 80 ? 0.659 18.196 13.890 1.00 10.42 496 PHE B O 1
ATOM 1683 N N . ALA B 1 81 ? 0.641 16.301 12.719 1.00 11.64 497 ALA B N 1
ATOM 1684 C CA . ALA B 1 81 ? 1.512 15.565 13.616 1.00 12.82 497 ALA B CA 1
ATOM 1685 C C . ALA B 1 81 ? 1.019 15.689 15.038 1.00 13.53 497 ALA B C 1
ATOM 1686 O O . ALA B 1 81 ? 1.809 15.874 15.966 1.00 15.40 497 ALA B O 1
ATOM 1688 N N . GLY B 1 82 ? -0.304 15.632 15.213 1.00 12.15 498 GLY B N 1
ATOM 1689 C CA . GLY B 1 82 ? -0.902 15.673 16.522 1.00 13.20 498 GLY B CA 1
ATOM 1690 C C . GLY B 1 82 ? -1.040 17.010 17.189 1.00 13.23 498 GLY B C 1
ATOM 1691 O O . GLY B 1 82 ? -1.505 17.063 18.312 1.00 16.71 498 GLY B O 1
ATOM 1692 N N . LYS B 1 83 ? -0.693 18.084 16.496 1.00 11.02 499 LYS B N 1
ATOM 1693 C CA . LYS B 1 83 ? -0.606 19.450 17.048 1.00 11.27 499 LYS B CA 1
ATOM 1694 C C . LYS B 1 83 ? -1.583 20.328 16.249 1.00 8.22 499 LYS B C 1
ATOM 1695 O O . LYS B 1 83 ? -1.687 20.195 15.036 1.00 9.16 499 LYS B O 1
ATOM 1709 N N . ILE B 1 85 ? -2.226 23.648 14.437 1.00 7.37 501 ILE B N 1
ATOM 1710 C CA A ILE B 1 85 ? -1.540 24.741 13.722 0.50 7.74 501 ILE B CA 1
ATOM 1711 C CA B ILE B 1 85 ? -1.472 24.732 13.871 0.50 6.98 501 ILE B CA 1
ATOM 1712 C C . ILE B 1 85 ? -2.295 26.012 13.937 1.00 6.80 501 ILE B C 1
ATOM 1713 O O . ILE B 1 85 ? -3.516 25.991 13.860 1.00 7.37 501 ILE B O 1
ATOM 1722 N N . THR B 1 86 ? -1.585 27.136 14.081 1.00 6.49 502 THR B N 1
ATOM 1723 C CA . THR B 1 86 ? -2.200 28.454 13.972 1.00 6.68 502 THR B CA 1
ATOM 1724 C C . THR B 1 86 ? -1.414 29.312 13.012 1.00 6.49 502 THR B C 1
ATOM 1725 O O . THR B 1 86 ? -0.235 29.074 12.753 1.00 7.61 502 THR B O 1
ATOM 1729 N N . ALA B 1 87 ? -2.105 30.297 12.440 1.00 6.82 503 ALA B N 1
ATOM 1730 C CA . ALA B 1 87 ? -1.527 31.191 11.464 1.00 6.75 503 ALA B CA 1
ATOM 1731 C C . ALA B 1 87 ? -1.732 32.643 11.862 1.00 7.04 503 ALA B C 1
ATOM 1732 O O . ALA B 1 87 ? -2.769 32.991 12.459 1.00 9.10 503 ALA B O 1
ATOM 1734 N N . ALA B 1 88 ? -0.817 33.499 11.463 1.00 6.63 504 ALA B N 1
ATOM 1735 C CA . ALA B 1 88 ? -0.958 34.948 11.667 1.00 7.62 504 ALA B CA 1
ATOM 1736 C C . ALA B 1 88 ? -0.377 35.633 10.441 1.00 6.47 504 ALA B C 1
ATOM 1737 O O . ALA B 1 88 ? 0.701 35.262 9.969 1.00 6.68 504 ALA B O 1
ATOM 1739 N N . TYR B 1 89 ? -1.063 36.638 9.918 1.00 6.70 505 TYR B N 1
ATOM 1740 C CA . TYR B 1 89 ? -0.520 37.388 8.798 1.00 6.30 505 TYR B CA 1
ATOM 1741 C C . TYR B 1 89 ? 0.702 38.176 9.238 1.00 5.95 505 TYR B C 1
ATOM 1742 O O . TYR B 1 89 ? 0.779 38.667 10.389 1.00 7.50 505 TYR B O 1
ATOM 1751 N N . VAL B 1 90 ? 1.632 38.352 8.325 1.00 5.56 506 VAL B N 1
ATOM 1752 C CA . VAL B 1 90 ? 2.817 39.156 8.497 1.00 6.01 506 VAL B CA 1
ATOM 1753 C C . VAL B 1 90 ? 2.714 40.319 7.511 1.00 5.83 506 VAL B C 1
ATOM 1754 O O . VAL B 1 90 ? 2.470 40.093 6.328 1.00 5.88 506 VAL B O 1
ATOM 1758 N N . PRO B 1 91 ? 2.894 41.585 7.963 1.00 5.94 507 PRO B N 1
ATOM 1759 C CA . PRO B 1 91 ? 2.859 42.681 6.999 1.00 6.31 507 PRO B CA 1
ATOM 1760 C C . PRO B 1 91 ? 3.850 42.447 5.873 1.00 5.77 507 PRO B C 1
ATOM 1761 O O . PRO B 1 91 ? 4.956 41.969 6.109 1.00 5.85 507 PRO B O 1
ATOM 1765 N N . LEU B 1 92 ? 3.476 42.849 4.661 1.00 6.35 508 LEU B N 1
ATOM 1766 C CA . LEU B 1 92 ? 4.354 42.620 3.507 1.00 6.13 508 LEU B CA 1
ATOM 1767 C C . LEU B 1 92 ? 5.746 43.221 3.728 1.00 6.18 508 LEU B C 1
ATOM 1768 O O . LEU B 1 92 ? 6.741 42.545 3.472 1.00 6.15 508 LEU B O 1
ATOM 1773 N N . PRO B 1 93 ? 5.864 44.479 4.197 1.00 6.46 509 PRO B N 1
ATOM 1774 C CA . PRO B 1 93 ? 7.231 45.007 4.355 1.00 7.16 509 PRO B CA 1
ATOM 1775 C C . PRO B 1 93 ? 8.001 44.296 5.448 1.00 6.44 509 PRO B C 1
ATOM 1776 O O . PRO B 1 93 ? 9.231 44.177 5.379 1.00 6.51 509 PRO B O 1
ATOM 1780 N N . THR B 1 94 ? 7.323 43.828 6.498 1.00 5.84 510 THR B N 1
ATOM 1781 C CA . THR B 1 94 ? 7.986 43.071 7.541 1.00 5.79 510 THR B CA 1
ATOM 1782 C C . THR B 1 94 ? 8.587 41.795 6.949 1.00 5.54 510 THR B C 1
ATOM 1783 O O . THR B 1 94 ? 9.750 41.445 7.201 1.00 6.04 510 THR B O 1
ATOM 1787 N N . TYR B 1 95 ? 7.769 41.055 6.191 1.00 5.46 511 TYR B N 1
ATOM 1788 C CA . TYR B 1 95 ? 8.232 39.811 5.597 1.00 5.38 511 TYR B CA 1
ATOM 1789 C C . TYR B 1 95 ? 9.408 40.073 4.662 1.00 5.07 511 TYR B C 1
ATOM 1790 O O . TYR B 1 95 ? 10.384 39.332 4.666 1.00 5.64 511 TYR B O 1
ATOM 1799 N N . HIS B 1 96 ? 9.303 41.130 3.838 1.00 5.51 512 HIS B N 1
ATOM 1800 C CA . HIS B 1 96 ? 10.358 41.445 2.908 1.00 5.86 512 HIS B CA 1
ATOM 1801 C C . HIS B 1 96 ? 11.646 41.893 3.590 1.00 5.71 512 HIS B C 1
ATOM 1802 O O . HIS B 1 96 ? 12.727 41.664 3.074 1.00 6.90 512 HIS B O 1
ATOM 1809 N N . ASN B 1 97 ? 11.535 42.563 4.738 1.00 5.78 513 ASN B N 1
ATOM 1810 C CA . ASN B 1 97 ? 12.721 42.946 5.502 1.00 5.57 513 ASN B CA 1
ATOM 1811 C C . ASN B 1 97 ? 13.413 41.748 6.110 1.00 6.01 513 ASN B C 1
ATOM 1812 O O . ASN B 1 97 ? 14.638 41.673 6.113 1.00 6.60 513 ASN B O 1
ATOM 1817 N N . LEU B 1 98 ? 12.629 40.799 6.649 1.00 5.66 514 LEU B N 1
ATOM 1818 C CA A LEU B 1 98 ? 13.159 39.572 7.257 0.67 5.96 514 LEU B CA 1
ATOM 1819 C CA B LEU B 1 98 ? 13.176 39.635 7.273 0.33 5.99 514 LEU B CA 1
ATOM 1820 C C . LEU B 1 98 ? 13.728 38.624 6.222 1.00 5.43 514 LEU B C 1
ATOM 1821 O O . LEU B 1 98 ? 14.759 37.985 6.439 1.00 6.17 514 LEU B O 1
ATOM 1830 N N . PHE B 1 99 ? 12.991 38.484 5.123 1.00 5.53 515 PHE B N 1
ATOM 1831 C CA . PHE B 1 99 ? 13.268 37.506 4.057 1.00 5.62 515 PHE B CA 1
ATOM 1832 C C . PHE B 1 99 ? 13.378 38.251 2.724 1.00 5.79 515 PHE B C 1
ATOM 1833 O O . PHE B 1 99 ? 12.503 38.136 1.838 1.00 6.21 515 PHE B O 1
ATOM 1841 N N . PRO B 1 100 ? 14.436 39.024 2.507 1.00 6.04 516 PRO B N 1
ATOM 1842 C CA . PRO B 1 100 ? 14.516 39.832 1.273 1.00 6.82 516 PRO B CA 1
ATOM 1843 C C . PRO B 1 100 ? 14.435 39.019 -0.007 1.00 6.91 516 PRO B C 1
ATOM 1844 O O . PRO B 1 100 ? 13.900 39.523 -1.013 1.00 8.35 516 PRO B O 1
ATOM 1848 N N . ASP B 1 101 ? 14.933 37.794 -0.002 1.00 7.35 517 ASP B N 1
ATOM 1849 C CA . ASP B 1 101 ? 14.893 37.014 -1.239 1.00 8.53 517 ASP B CA 1
ATOM 1850 C C . ASP B 1 101 ? 13.466 36.704 -1.674 1.00 8.53 517 ASP B C 1
ATOM 1851 O O . ASP B 1 101 ? 13.227 36.411 -2.857 1.00 11.40 517 ASP B O 1
ATOM 1856 N N . SER B 1 102 ? 12.505 36.768 -0.758 1.00 7.15 518 SER B N 1
ATOM 1857 C CA . SER B 1 102 ? 11.112 36.543 -1.115 1.00 7.37 518 SER B CA 1
ATOM 1858 C C . SER B 1 102 ? 10.525 37.647 -1.992 1.00 8.21 518 SER B C 1
ATOM 1859 O O . SER B 1 102 ? 9.483 37.446 -2.626 1.00 8.96 518 SER B O 1
ATOM 1880 N N . THR B 1 104 ? 11.419 38.959 -4.822 1.00 10.57 520 THR B N 1
ATOM 1881 C CA . THR B 1 104 ? 11.465 38.656 -6.254 1.00 13.24 520 THR B CA 1
ATOM 1882 C C . THR B 1 104 ? 11.135 37.226 -6.597 1.00 13.20 520 THR B C 1
ATOM 1883 O O . THR B 1 104 ? 11.232 36.835 -7.766 1.00 16.88 520 THR B O 1
ATOM 1887 N N . ALA B 1 105 ? 10.715 36.449 -5.608 1.00 12.35 521 ALA B N 1
ATOM 1888 C CA . ALA B 1 105 ? 10.343 35.054 -5.823 1.00 12.06 521 ALA B CA 1
ATOM 1889 C C . ALA B 1 105 ? 9.080 35.019 -6.662 1.00 11.47 521 ALA B C 1
ATOM 1890 O O . ALA B 1 105 ? 8.097 35.680 -6.299 1.00 16.26 521 ALA B O 1
ATOM 1892 N N . THR B 1 106 ? 9.059 34.281 -7.760 1.00 9.69 522 THR B N 1
ATOM 1893 C CA . THR B 1 106 ? 7.881 34.173 -8.580 1.00 9.91 522 THR B CA 1
ATOM 1894 C C . THR B 1 106 ? 7.541 32.767 -8.971 1.00 8.35 522 THR B C 1
ATOM 1895 O O . THR B 1 106 ? 6.406 32.529 -9.374 1.00 9.42 522 THR B O 1
ATOM 1899 N N . GLN B 1 107 ? 8.465 31.819 -8.891 1.00 9.26 523 GLN B N 1
ATOM 1900 C CA . GLN B 1 107 ? 8.199 30.474 -9.298 1.00 8.55 523 GLN B CA 1
ATOM 1901 C C . GLN B 1 107 ? 7.389 29.752 -8.232 1.00 7.91 523 GLN B C 1
ATOM 1902 O O . GLN B 1 107 ? 7.812 29.669 -7.073 1.00 8.77 523 GLN B O 1
ATOM 1908 N N . LEU B 1 108 ? 6.252 29.188 -8.617 1.00 7.51 524 LEU B N 1
ATOM 1909 C CA A LEU B 1 108 ? 5.483 28.400 -7.669 0.50 6.85 524 LEU B CA 1
ATOM 1910 C CA B LEU B 1 108 ? 5.468 28.439 -7.657 0.50 7.33 524 LEU B CA 1
ATOM 1911 C C . LEU B 1 108 ? 6.283 27.218 -7.183 1.00 7.79 524 LEU B C 1
ATOM 1912 O O . LEU B 1 108 ? 6.917 26.513 -7.986 1.00 9.69 524 LEU B O 1
ATOM 1921 N N . LEU B 1 109 ? 6.259 26.954 -5.886 1.00 7.48 525 LEU B N 1
ATOM 1922 C CA . LEU B 1 109 ? 6.978 25.830 -5.314 1.00 7.68 525 LEU B CA 1
ATOM 1923 C C . LEU B 1 109 ? 6.193 24.555 -5.463 1.00 8.12 525 LEU B C 1
ATOM 1924 O O . LEU B 1 109 ? 4.961 24.569 -5.466 1.00 8.45 525 LEU B O 1
ATOM 1929 N N . VAL B 1 110 ? 6.933 23.464 -5.558 1.00 8.85 526 VAL B N 1
ATOM 1930 C CA . VAL B 1 110 ? 6.338 22.128 -5.617 1.00 9.55 526 VAL B CA 1
ATOM 1931 C C . VAL B 1 110 ? 7.062 21.230 -4.587 1.00 10.48 526 VAL B C 1
ATOM 1932 O O . VAL B 1 110 ? 8.191 21.524 -4.200 1.00 10.99 526 VAL B O 1
ATOM 1936 N N . PRO B 1 111 ? 6.416 20.151 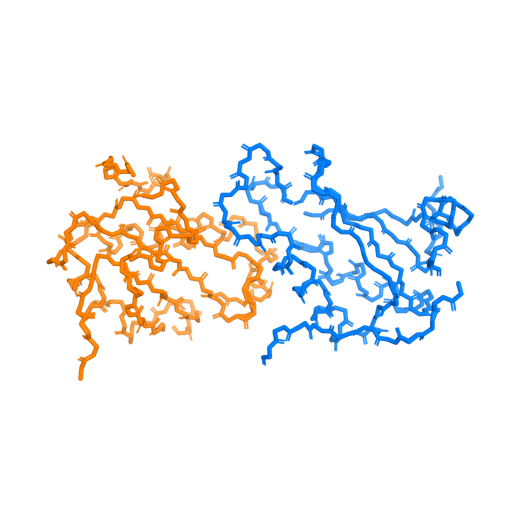-4.134 1.00 11.37 527 PRO B N 1
ATOM 1937 C CA . PRO B 1 111 ? 7.056 19.290 -3.116 1.00 12.71 527 PRO B CA 1
ATOM 1938 C C . PRO B 1 111 ? 8.304 18.633 -3.615 1.00 12.86 527 PRO B C 1
ATOM 1939 O O . PRO B 1 111 ? 8.504 18.437 -4.823 1.00 14.74 527 PRO B O 1
ATOM 1943 N N . SER B 1 112 ? 9.082 18.187 -2.670 1.00 13.76 528 SER B N 1
ATOM 1944 C CA . SER B 1 112 ? 10.330 17.507 -2.967 1.00 15.88 528 SER B CA 1
ATOM 1945 C C . SER B 1 112 ? 10.111 16.201 -3.716 1.00 16.87 528 SER B C 1
ATOM 1946 O O . SER B 1 112 ? 11.037 15.755 -4.365 1.00 22.85 528 SER B O 1
ATOM 1949 N N . ARG B 1 113 ? 8.953 15.552 -3.577 1.00 19.57 529 ARG B N 1
ATOM 1950 C CA . ARG B 1 113 ? 8.734 14.229 -4.204 1.00 25.54 529 ARG B CA 1
ATOM 1951 C C . ARG B 1 113 ? 7.759 14.326 -5.381 1.00 28.28 529 ARG B C 1
ATOM 1952 O O . ARG B 1 113 ? 7.877 13.566 -6.359 1.00 31.93 529 ARG B O 1
#